Protein AF-A0A9W9L0F4-F1 (afdb_monomer_lite)

Structure (mmCIF, N/CA/C/O backbone):
data_AF-A0A9W9L0F4-F1
#
_entry.id   AF-A0A9W9L0F4-F1
#
loop_
_atom_site.group_PDB
_atom_site.id
_atom_site.type_symbol
_atom_site.label_atom_id
_atom_site.label_alt_id
_atom_site.label_comp_id
_atom_site.label_asym_id
_atom_site.label_entity_id
_atom_site.label_seq_id
_atom_site.pdbx_PDB_ins_code
_atom_site.Cartn_x
_atom_site.Cartn_y
_atom_site.Cartn_z
_atom_site.occupancy
_atom_site.B_iso_or_equiv
_atom_site.auth_seq_id
_atom_site.auth_comp_id
_atom_site.auth_asym_id
_atom_site.auth_atom_id
_atom_site.pdbx_PDB_model_num
ATOM 1 N N . MET A 1 1 ? 20.815 28.562 -27.613 1.00 34.88 1 MET A N 1
ATOM 2 C CA . MET A 1 1 ? 20.607 28.387 -26.162 1.00 34.88 1 MET A CA 1
ATOM 3 C C . MET A 1 1 ? 19.845 27.087 -25.996 1.00 34.88 1 MET A C 1
ATOM 5 O O . MET A 1 1 ? 18.673 27.052 -26.339 1.00 34.88 1 MET A O 1
ATOM 9 N N . ASN A 1 2 ? 20.533 26.009 -25.613 1.00 31.58 2 ASN A N 1
ATOM 10 C CA . ASN A 1 2 ? 19.895 24.723 -25.332 1.00 31.58 2 ASN A CA 1
ATOM 11 C C . ASN A 1 2 ? 19.286 24.809 -23.935 1.00 31.58 2 ASN A C 1
ATOM 13 O O . ASN A 1 2 ? 20.006 24.749 -22.942 1.00 31.58 2 ASN A O 1
ATOM 17 N N . THR A 1 3 ? 17.973 24.988 -23.859 1.00 35.38 3 THR A N 1
ATOM 18 C CA . THR A 1 3 ? 17.213 24.729 -22.638 1.00 35.38 3 THR A CA 1
ATOM 19 C C . THR A 1 3 ? 17.172 23.224 -22.443 1.00 35.38 3 THR A C 1
ATOM 21 O O . THR A 1 3 ? 16.330 22.534 -23.012 1.00 35.38 3 THR A O 1
ATOM 24 N N . ASN A 1 4 ? 18.146 22.724 -21.689 1.00 34.28 4 ASN A N 1
ATOM 25 C CA . ASN A 1 4 ? 18.128 21.383 -21.137 1.00 34.28 4 ASN A CA 1
ATOM 26 C C . ASN A 1 4 ? 17.015 21.380 -20.080 1.00 34.28 4 ASN A C 1
ATOM 28 O O . ASN A 1 4 ? 17.223 21.816 -18.950 1.00 34.28 4 ASN A O 1
ATOM 32 N N . ILE A 1 5 ? 15.795 21.036 -20.494 1.00 39.72 5 ILE A N 1
ATOM 33 C CA . ILE A 1 5 ? 14.716 20.744 -19.557 1.00 39.72 5 ILE A CA 1
ATOM 34 C C . ILE A 1 5 ? 15.185 19.485 -18.837 1.00 39.72 5 ILE A C 1
ATOM 36 O O . ILE A 1 5 ? 15.301 18.438 -19.467 1.00 39.72 5 ILE A O 1
ATOM 40 N N . GLN A 1 6 ? 15.523 19.607 -17.553 1.00 34.72 6 GLN A N 1
ATOM 41 C CA . GLN A 1 6 ? 15.629 18.446 -16.680 1.00 34.72 6 GLN A CA 1
ATOM 42 C C . GLN A 1 6 ? 14.297 17.705 -16.793 1.00 34.72 6 GLN A C 1
ATOM 44 O O . GLN A 1 6 ? 13.266 18.199 -16.334 1.00 34.72 6 GLN A O 1
ATOM 49 N N . GLU A 1 7 ? 14.303 16.560 -17.474 1.00 39.62 7 GLU A N 1
ATOM 50 C CA . GLU A 1 7 ? 13.246 15.576 -17.313 1.00 39.62 7 GLU A CA 1
ATOM 51 C C . GLU A 1 7 ? 13.186 15.290 -15.818 1.00 39.62 7 GLU A C 1
ATOM 53 O O . GLU A 1 7 ? 14.150 14.799 -15.235 1.00 39.62 7 GLU A O 1
ATOM 58 N N . MET A 1 8 ? 12.082 15.672 -15.178 1.00 35.16 8 MET A N 1
ATOM 59 C CA . MET A 1 8 ? 11.772 15.170 -13.852 1.00 35.16 8 MET A CA 1
ATOM 60 C C . MET A 1 8 ? 11.527 13.671 -14.013 1.00 35.16 8 MET A C 1
ATOM 62 O O . MET A 1 8 ? 10.408 13.233 -14.280 1.00 35.16 8 MET A O 1
ATOM 66 N N . THR A 1 9 ? 12.593 12.884 -13.930 1.00 39.47 9 THR A N 1
ATOM 67 C CA . THR A 1 9 ? 12.524 11.441 -13.769 1.00 39.47 9 THR A CA 1
ATOM 68 C C . THR A 1 9 ? 12.001 11.192 -12.365 1.00 39.47 9 THR A C 1
ATOM 70 O O . THR A 1 9 ? 12.729 11.158 -11.381 1.00 39.47 9 THR A O 1
ATOM 73 N N . CYS A 1 10 ? 10.678 11.137 -12.260 1.00 44.31 10 CYS A N 1
ATOM 74 C CA . CYS A 1 10 ? 10.011 10.702 -11.047 1.00 44.31 10 CYS A CA 1
ATOM 75 C C . CYS A 1 10 ? 10.232 9.193 -10.846 1.00 44.31 10 CYS A C 1
ATOM 77 O O . CYS A 1 10 ? 10.538 8.500 -11.824 1.00 44.31 10 CYS A O 1
ATOM 79 N N . LYS A 1 11 ? 9.976 8.703 -9.622 1.00 48.72 11 LYS A N 1
ATOM 80 C CA . LYS A 1 11 ? 9.854 7.294 -9.183 1.00 48.72 11 LYS A CA 1
ATOM 81 C C . LYS A 1 11 ? 8.942 6.400 -10.064 1.00 48.72 11 LYS A C 1
ATOM 83 O O . LYS A 1 11 ? 8.487 5.366 -9.609 1.00 48.72 11 LYS A O 1
ATOM 88 N N . SER A 1 12 ? 8.564 6.784 -11.286 1.00 49.38 12 SER A N 1
ATOM 89 C CA . SER A 1 12 ? 7.710 5.979 -12.171 1.00 49.38 12 SER A CA 1
ATOM 90 C C . SER A 1 12 ? 8.249 5.799 -13.590 1.00 49.38 12 SER A C 1
ATOM 92 O O . SER A 1 12 ? 7.553 5.243 -14.446 1.00 49.38 12 SER A O 1
ATOM 94 N N . ILE A 1 13 ? 9.470 6.257 -13.891 1.00 48.62 13 ILE A N 1
ATOM 95 C CA . ILE A 1 13 ? 9.968 6.258 -15.274 1.00 48.62 13 ILE A CA 1
ATOM 96 C C . ILE A 1 13 ? 11.090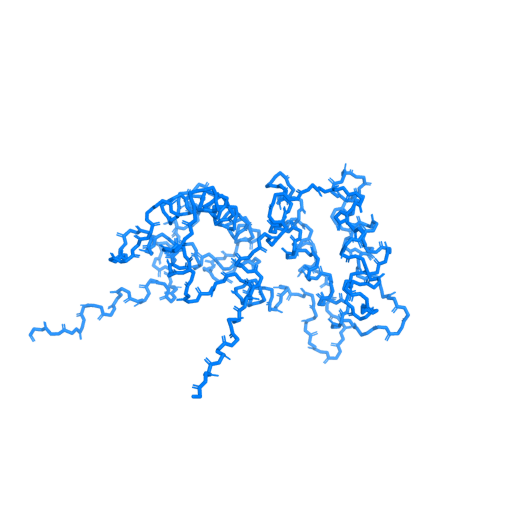 5.232 -15.501 1.00 48.62 13 ILE A C 1
ATOM 98 O O . ILE A 1 13 ? 11.133 4.658 -16.594 1.00 48.62 13 ILE A O 1
ATOM 102 N N . GLU A 1 14 ? 11.853 4.818 -14.482 1.00 48.66 14 GLU A N 1
ATOM 103 C CA . GLU A 1 14 ? 12.912 3.802 -14.620 1.00 48.66 14 GLU A CA 1
ATOM 104 C C . GLU A 1 14 ? 12.950 2.827 -13.429 1.00 48.66 14 GLU A C 1
ATOM 106 O O . GLU A 1 14 ? 13.401 3.186 -12.358 1.00 48.66 14 GLU A O 1
ATOM 111 N N . LEU A 1 15 ? 12.507 1.575 -13.648 1.00 53.81 15 LEU A N 1
ATOM 112 C CA . LEU A 1 15 ? 12.723 0.409 -12.763 1.00 53.81 15 LEU A CA 1
ATOM 113 C C . LEU A 1 15 ? 12.629 0.708 -11.251 1.00 53.81 15 LEU A C 1
ATOM 115 O O . LEU A 1 15 ? 13.567 0.469 -10.501 1.00 53.81 15 LEU A O 1
ATOM 119 N N . ASP A 1 16 ? 11.460 1.169 -10.817 1.00 65.69 16 ASP A N 1
ATOM 120 C CA . ASP A 1 16 ? 11.202 1.666 -9.458 1.00 65.69 16 ASP A CA 1
ATOM 121 C C . ASP A 1 16 ? 10.947 0.514 -8.464 1.00 65.69 16 ASP A C 1
ATOM 123 O O . ASP A 1 16 ? 9.876 0.403 -7.881 1.00 65.69 16 ASP A O 1
ATOM 127 N N . GLY A 1 17 ? 11.858 -0.463 -8.420 1.00 76.62 17 GLY A N 1
ATOM 128 C CA . GLY A 1 17 ? 11.786 -1.616 -7.515 1.00 76.62 17 GLY A CA 1
ATOM 129 C C . GLY A 1 17 ? 10.626 -2.598 -7.757 1.00 76.62 17 GLY A C 1
ATOM 130 O O . GLY A 1 17 ? 10.622 -3.681 -7.184 1.00 76.62 17 GLY A O 1
ATOM 131 N N . PHE A 1 18 ? 9.667 -2.305 -8.648 1.00 86.88 18 PHE A N 1
ATOM 132 C CA . PHE A 1 18 ? 8.559 -3.222 -8.949 1.00 86.88 18 PHE A CA 1
ATOM 133 C C . PHE A 1 18 ? 9.053 -4.615 -9.369 1.00 86.88 18 PHE A C 1
ATOM 135 O O . PHE A 1 18 ? 9.793 -4.766 -10.359 1.00 86.88 18 PHE A O 1
ATOM 142 N N . GLY A 1 19 ? 8.571 -5.630 -8.649 1.00 86.12 19 GLY A N 1
ATOM 143 C CA . GLY A 1 19 ? 8.955 -7.026 -8.829 1.00 86.12 19 GLY A CA 1
ATOM 144 C C . GLY A 1 19 ? 10.225 -7.416 -8.071 1.00 86.12 19 GLY A C 1
ATOM 145 O O . GLY A 1 19 ? 10.850 -8.414 -8.436 1.00 86.12 19 GLY A O 1
ATOM 146 N N . SER A 1 20 ? 10.618 -6.641 -7.058 1.00 92.50 20 SER A N 1
ATOM 147 C CA . SER A 1 20 ? 11.668 -7.003 -6.106 1.00 92.50 20 SER A CA 1
ATOM 148 C C . SER A 1 20 ? 11.296 -8.256 -5.313 1.00 92.50 20 SER A C 1
ATOM 150 O O . SER A 1 20 ? 10.131 -8.641 -5.212 1.00 92.50 20 SER A O 1
ATOM 152 N N . ALA A 1 21 ? 12.298 -8.915 -4.737 1.00 93.56 21 ALA A N 1
ATOM 153 C CA . ALA A 1 21 ? 12.086 -9.981 -3.769 1.00 93.56 21 ALA A CA 1
ATOM 154 C C . ALA A 1 21 ? 12.115 -9.403 -2.349 1.00 93.56 21 ALA A C 1
ATOM 156 O O . ALA A 1 21 ? 12.879 -8.486 -2.074 1.00 93.56 21 ALA A O 1
ATOM 157 N N . ALA A 1 22 ? 11.334 -9.975 -1.429 1.00 94.31 22 ALA A N 1
ATOM 158 C CA . ALA A 1 22 ? 11.400 -9.640 -0.002 1.00 94.31 22 ALA A CA 1
ATOM 159 C C . ALA A 1 22 ? 12.631 -10.297 0.664 1.00 94.31 22 ALA A C 1
ATOM 161 O O . ALA A 1 22 ? 12.505 -11.100 1.595 1.00 94.31 22 ALA A O 1
ATOM 162 N N . ASP A 1 23 ? 13.819 -10.028 0.127 1.00 95.44 23 ASP A N 1
ATOM 163 C CA . ASP A 1 23 ? 15.095 -10.582 0.566 1.00 95.44 23 ASP A CA 1
ATOM 164 C C . ASP A 1 23 ? 15.945 -9.557 1.322 1.00 95.44 23 ASP A C 1
ATOM 166 O O . ASP A 1 23 ? 15.577 -8.396 1.491 1.00 95.44 23 ASP A O 1
ATOM 170 N N . ASP A 1 24 ? 17.085 -10.019 1.829 1.00 95.25 24 ASP A N 1
ATOM 171 C CA . ASP A 1 24 ? 17.992 -9.211 2.637 1.00 95.25 24 ASP A CA 1
ATOM 172 C C . ASP A 1 24 ? 18.459 -7.956 1.887 1.00 95.25 24 ASP A C 1
ATOM 174 O O . ASP A 1 24 ? 18.532 -6.896 2.496 1.00 95.25 24 ASP A O 1
ATOM 178 N N . ALA A 1 25 ? 18.667 -8.040 0.569 1.00 94.69 25 ALA A N 1
ATOM 179 C CA . ALA A 1 25 ? 19.106 -6.902 -0.229 1.00 94.69 25 ALA A CA 1
ATOM 180 C C . ALA A 1 25 ? 18.025 -5.816 -0.325 1.00 94.69 25 ALA A C 1
ATOM 182 O O . ALA A 1 25 ? 18.351 -4.635 -0.228 1.00 94.69 25 ALA A O 1
ATOM 183 N N . TRP A 1 26 ? 16.751 -6.199 -0.470 1.00 95.25 26 TRP A N 1
ATOM 184 C CA . TRP A 1 26 ? 15.645 -5.239 -0.456 1.00 95.25 26 TRP A CA 1
ATOM 185 C C . TRP A 1 26 ? 15.540 -4.519 0.893 1.00 95.25 26 TRP A C 1
ATOM 187 O O . TRP A 1 26 ? 15.449 -3.293 0.933 1.00 95.25 26 TRP A O 1
ATOM 197 N N . PHE A 1 27 ? 15.621 -5.253 2.008 1.00 96.00 27 PHE A N 1
ATOM 198 C CA . PHE A 1 27 ? 15.578 -4.634 3.339 1.00 96.00 27 PHE A CA 1
ATOM 199 C C . PHE A 1 27 ? 16.789 -3.738 3.607 1.00 96.00 27 PHE A C 1
ATOM 201 O O . PHE A 1 27 ? 16.617 -2.659 4.171 1.00 96.00 27 PHE A O 1
ATOM 208 N N . ASP A 1 28 ? 17.988 -4.147 3.191 1.00 93.62 28 ASP A N 1
ATOM 209 C CA . ASP A 1 28 ? 19.206 -3.350 3.360 1.00 93.62 28 ASP A CA 1
ATOM 210 C C . ASP A 1 28 ? 19.108 -2.017 2.597 1.00 93.62 28 ASP A C 1
ATOM 212 O O . ASP A 1 28 ? 19.523 -0.988 3.121 1.00 93.62 28 ASP A O 1
ATOM 216 N N . GLN A 1 29 ? 18.495 -2.007 1.406 1.00 92.06 29 GLN A N 1
ATOM 217 C CA . GLN A 1 29 ? 18.282 -0.788 0.610 1.00 92.06 29 GLN A CA 1
ATOM 218 C C . GLN A 1 29 ? 17.283 0.192 1.236 1.00 92.06 29 GLN A C 1
ATOM 220 O O . GLN A 1 29 ? 17.390 1.388 0.995 1.00 92.06 29 GLN A O 1
ATOM 225 N N . HIS A 1 30 ? 16.343 -0.297 2.048 1.00 93.25 30 HIS A N 1
ATOM 226 C CA . HIS A 1 30 ? 15.338 0.531 2.727 1.00 93.25 30 HIS A CA 1
ATOM 227 C C . HIS A 1 30 ? 15.708 0.842 4.188 1.00 93.25 30 HIS A C 1
ATOM 229 O O . HIS A 1 30 ? 14.927 1.467 4.912 1.00 93.25 30 HIS A O 1
ATOM 235 N N . THR A 1 31 ? 16.884 0.402 4.646 1.00 94.25 31 THR A N 1
ATOM 236 C CA . THR A 1 31 ? 17.381 0.631 6.008 1.00 94.25 31 THR A CA 1
ATOM 237 C C . THR A 1 31 ? 18.312 1.842 6.038 1.00 94.25 31 THR A C 1
ATOM 239 O O . THR A 1 31 ? 19.207 1.967 5.207 1.00 94.25 31 THR A O 1
ATOM 242 N N . ALA A 1 32 ? 18.136 2.717 7.027 1.00 90.50 32 ALA A N 1
ATOM 243 C CA . ALA A 1 32 ? 18.988 3.879 7.235 1.00 90.50 32 ALA A CA 1
ATOM 244 C C . ALA A 1 32 ? 20.459 3.472 7.497 1.00 90.50 32 ALA A C 1
ATOM 246 O O . ALA A 1 32 ? 20.701 2.550 8.289 1.00 90.50 32 ALA A O 1
ATOM 247 N N . PRO A 1 33 ? 21.454 4.168 6.906 1.00 87.94 33 PRO A N 1
ATOM 248 C CA . PRO A 1 33 ? 21.316 5.306 5.992 1.00 87.94 33 PRO A CA 1
ATOM 249 C C . PRO A 1 33 ? 20.977 4.865 4.558 1.00 87.94 33 PRO A C 1
ATOM 251 O O . PRO A 1 33 ? 21.805 4.250 3.880 1.00 87.94 33 PRO A O 1
ATOM 254 N N . MET A 1 34 ? 19.790 5.228 4.075 1.00 82.31 34 MET A N 1
ATOM 255 C CA . MET A 1 34 ? 19.386 4.998 2.687 1.00 82.31 34 MET A CA 1
ATOM 256 C C . MET A 1 34 ? 19.989 6.101 1.803 1.00 82.31 34 MET A C 1
ATOM 258 O O . MET A 1 34 ? 20.120 7.245 2.225 1.00 82.31 34 MET A O 1
ATOM 262 N N . ASP A 1 35 ? 20.493 5.746 0.619 1.00 76.44 35 ASP A N 1
ATOM 263 C CA . ASP A 1 35 ? 21.173 6.674 -0.308 1.00 76.44 35 ASP A CA 1
ATOM 264 C C . ASP A 1 35 ? 22.322 7.513 0.304 1.00 76.44 35 ASP A C 1
ATOM 266 O O . ASP A 1 35 ? 22.743 8.534 -0.240 1.00 76.44 35 ASP A O 1
ATOM 270 N N . GLY A 1 36 ? 22.890 7.049 1.424 1.00 75.88 36 GLY A N 1
ATOM 271 C CA . GLY A 1 36 ? 23.939 7.753 2.167 1.00 75.88 36 GLY A CA 1
ATOM 272 C C . GLY A 1 36 ? 23.431 8.841 3.119 1.00 75.88 36 GLY A C 1
ATOM 273 O O . GLY A 1 36 ? 24.252 9.539 3.716 1.00 75.88 36 GLY A O 1
ATOM 274 N N . GLU A 1 37 ? 22.117 8.971 3.300 1.00 75.50 37 GLU A N 1
ATOM 275 C CA . GLU A 1 37 ? 21.485 9.919 4.215 1.00 75.50 37 GLU A CA 1
ATOM 276 C C . GLU A 1 37 ? 20.950 9.191 5.458 1.00 75.50 37 GLU A C 1
ATOM 278 O O . GLU A 1 37 ? 20.047 8.362 5.372 1.00 75.50 37 GLU A O 1
ATOM 283 N N . GLU A 1 38 ? 21.482 9.517 6.643 1.00 77.88 38 GLU A N 1
ATOM 284 C CA . GLU A 1 38 ? 21.031 8.939 7.928 1.00 77.88 38 GLU A CA 1
ATOM 285 C C . GLU A 1 38 ? 19.551 9.220 8.217 1.00 77.88 38 GLU A C 1
ATOM 287 O O . GLU A 1 38 ? 18.885 8.463 8.921 1.00 77.88 38 GLU A O 1
ATOM 292 N N . GLU A 1 39 ? 19.033 10.308 7.652 1.00 76.38 39 GLU A N 1
ATOM 293 C CA . GLU A 1 39 ? 17.658 10.751 7.821 1.00 76.38 39 GLU A CA 1
ATOM 294 C C . GLU A 1 39 ? 16.681 10.062 6.866 1.00 76.38 39 GLU A C 1
ATOM 296 O O . GLU A 1 39 ? 15.483 10.320 6.975 1.00 76.38 39 GLU A O 1
ATOM 301 N N . THR A 1 40 ? 17.119 9.145 6.000 1.00 79.69 40 THR A N 1
ATOM 302 C CA . THR A 1 40 ? 16.239 8.409 5.078 1.00 79.69 40 THR A CA 1
ATOM 303 C C . THR A 1 40 ? 16.313 6.898 5.307 1.00 79.69 40 THR A C 1
ATOM 305 O O . THR A 1 40 ? 17.312 6.366 5.794 1.00 79.69 40 THR A O 1
ATOM 308 N N . GLY A 1 41 ? 15.217 6.202 5.000 1.00 88.75 41 GLY A N 1
ATOM 309 C CA . GLY A 1 41 ? 15.028 4.795 5.349 1.00 88.75 41 GLY A CA 1
ATOM 310 C C . GLY A 1 41 ? 14.554 4.585 6.790 1.00 88.75 41 GLY A C 1
ATOM 311 O O . GLY A 1 41 ? 14.457 5.517 7.600 1.00 88.75 41 GLY A O 1
ATOM 312 N N . VAL A 1 42 ? 14.224 3.334 7.104 1.00 94.00 42 VAL A N 1
ATOM 313 C CA . VAL A 1 42 ? 13.828 2.921 8.458 1.00 94.00 42 VAL A CA 1
ATOM 314 C C . VAL A 1 42 ? 15.027 2.492 9.289 1.00 94.00 42 VAL A C 1
ATOM 316 O O . VAL A 1 42 ? 16.048 2.047 8.769 1.00 94.00 42 VAL A O 1
ATOM 319 N N . HIS A 1 43 ? 14.891 2.544 10.608 1.00 94.56 43 HIS A N 1
ATOM 320 C CA . HIS A 1 43 ? 15.925 2.046 11.509 1.00 94.56 43 HIS A CA 1
ATOM 321 C C . HIS A 1 43 ? 16.113 0.526 11.354 1.00 94.56 43 HIS A C 1
ATOM 323 O O . HIS A 1 43 ? 15.138 -0.195 11.116 1.00 94.56 43 HIS A O 1
ATOM 329 N N . PRO A 1 44 ? 17.318 -0.024 11.603 1.00 94.06 44 PRO A N 1
ATOM 330 C CA . PRO A 1 44 ? 17.581 -1.460 11.444 1.00 94.06 44 PRO A CA 1
ATOM 331 C C . PRO A 1 44 ? 16.618 -2.379 12.210 1.00 94.06 44 PRO A C 1
ATOM 333 O O . PRO A 1 44 ? 16.244 -3.451 11.737 1.00 94.06 44 PRO A O 1
ATOM 336 N N . HIS A 1 45 ? 16.176 -1.959 13.399 1.00 94.81 45 HIS A N 1
ATOM 337 C CA . HIS A 1 45 ? 15.221 -2.733 14.193 1.00 94.81 45 HIS A CA 1
ATOM 338 C C . HIS A 1 45 ? 13.813 -2.764 13.571 1.00 94.81 45 HIS A C 1
ATOM 340 O O . HIS A 1 45 ? 13.096 -3.749 13.740 1.00 94.81 45 HIS A O 1
ATOM 346 N N . GLN A 1 46 ? 13.432 -1.720 12.832 1.00 96.31 46 GLN A N 1
ATOM 347 C CA . GLN A 1 46 ? 12.153 -1.627 12.130 1.00 96.31 46 GLN A CA 1
ATOM 348 C C . GLN A 1 46 ? 12.165 -2.498 10.873 1.00 96.31 46 GLN A C 1
ATOM 350 O O . GLN A 1 46 ? 11.247 -3.294 10.674 1.00 96.31 46 GLN A O 1
ATOM 355 N N . ALA A 1 47 ? 13.245 -2.437 10.085 1.00 96.56 47 ALA A N 1
ATOM 356 C CA . ALA A 1 47 ? 13.445 -3.335 8.947 1.00 96.56 47 ALA A CA 1
ATOM 357 C C . ALA A 1 47 ? 13.409 -4.809 9.385 1.00 96.56 47 ALA A C 1
ATOM 359 O O . ALA A 1 47 ? 12.717 -5.630 8.781 1.00 96.56 47 ALA A O 1
ATOM 360 N N . ALA A 1 48 ? 14.082 -5.144 10.493 1.00 96.75 48 ALA A N 1
ATOM 361 C CA . ALA A 1 48 ? 14.057 -6.491 11.059 1.00 96.75 48 ALA A CA 1
ATOM 362 C C . ALA A 1 48 ? 12.645 -6.934 11.485 1.00 96.75 48 ALA A C 1
ATOM 364 O O . ALA A 1 48 ? 12.273 -8.085 11.246 1.00 96.75 48 ALA A O 1
ATOM 365 N N . ALA A 1 49 ? 11.851 -6.035 12.079 1.00 97.88 49 ALA A N 1
ATOM 366 C CA . ALA A 1 49 ? 10.471 -6.322 12.468 1.00 97.88 49 ALA A CA 1
ATOM 367 C C . ALA A 1 49 ? 9.581 -6.602 11.246 1.00 97.88 49 ALA A C 1
ATOM 369 O O . ALA A 1 49 ? 8.899 -7.628 11.212 1.00 97.88 49 ALA A O 1
ATOM 370 N N . LEU A 1 50 ? 9.640 -5.751 10.214 1.00 98.19 50 LEU A N 1
ATOM 371 C CA . LEU A 1 50 ? 8.882 -5.953 8.974 1.00 98.19 50 LEU A CA 1
ATOM 372 C C . LEU A 1 50 ? 9.292 -7.257 8.270 1.00 98.19 50 LEU A C 1
ATOM 374 O O . LEU A 1 50 ? 8.440 -8.025 7.827 1.00 98.19 50 LEU A O 1
ATOM 378 N N . LYS A 1 51 ? 10.592 -7.558 8.225 1.00 97.88 51 LYS A N 1
ATOM 379 C CA . LYS A 1 51 ? 11.127 -8.798 7.647 1.00 97.88 51 LYS A CA 1
ATOM 380 C C . LYS A 1 51 ? 10.620 -10.047 8.361 1.00 97.88 51 LYS A C 1
ATOM 382 O O . LYS A 1 51 ? 10.221 -11.002 7.698 1.00 97.88 51 LYS A O 1
ATOM 387 N N . ALA A 1 52 ? 10.627 -10.052 9.694 1.00 97.56 52 ALA A N 1
ATOM 388 C CA . ALA A 1 52 ? 10.085 -11.157 10.485 1.00 97.56 52 ALA A CA 1
ATOM 389 C C . ALA A 1 52 ? 8.579 -11.328 10.230 1.00 97.56 52 ALA A C 1
ATOM 391 O O . ALA A 1 52 ? 8.097 -12.442 10.022 1.00 97.56 52 ALA A O 1
ATOM 392 N N . TYR A 1 53 ? 7.841 -10.221 10.162 1.00 98.25 53 TYR A N 1
ATOM 393 C CA . TYR A 1 53 ? 6.413 -10.233 9.868 1.00 98.25 53 TYR A CA 1
ATOM 394 C C . TYR A 1 53 ? 6.089 -10.818 8.489 1.00 98.25 53 TYR A C 1
ATOM 396 O O . TYR A 1 53 ? 5.261 -11.721 8.384 1.00 98.25 53 TYR A O 1
ATOM 404 N N . LEU A 1 54 ? 6.789 -10.383 7.436 1.00 97.25 54 LEU A N 1
ATOM 405 C CA . LEU A 1 54 ? 6.568 -10.884 6.074 1.00 97.25 54 LEU A CA 1
ATOM 406 C C . LEU A 1 54 ? 6.969 -12.357 5.889 1.00 97.25 54 LEU A C 1
ATOM 408 O O . LEU A 1 54 ? 6.489 -13.001 4.955 1.00 97.25 54 LEU A O 1
ATOM 412 N N . LYS A 1 55 ? 7.793 -12.907 6.790 1.00 95.94 55 LYS A N 1
ATOM 413 C CA . LYS A 1 55 ? 8.099 -14.346 6.879 1.00 95.94 55 LYS A CA 1
ATOM 414 C C . LYS A 1 55 ? 7.058 -15.150 7.666 1.00 95.94 55 LYS A C 1
ATOM 416 O O . LYS A 1 55 ? 7.086 -16.377 7.616 1.00 95.94 55 LYS A O 1
ATOM 421 N N . GLY A 1 56 ? 6.128 -14.479 8.347 1.00 95.12 56 GLY A N 1
ATOM 422 C CA . GLY A 1 56 ? 5.117 -15.099 9.204 1.00 95.12 56 GLY A CA 1
ATOM 423 C C . GLY A 1 56 ? 5.592 -15.382 10.633 1.00 95.12 56 GLY A C 1
ATOM 424 O O . GLY A 1 56 ? 4.914 -16.106 11.359 1.00 95.12 56 GLY A O 1
ATOM 425 N N . ASP A 1 57 ? 6.727 -14.812 11.049 1.00 96.56 57 ASP A N 1
ATOM 426 C CA . ASP A 1 57 ? 7.332 -15.049 12.367 1.00 96.56 57 ASP A CA 1
ATOM 427 C C . ASP A 1 57 ? 6.749 -14.144 13.472 1.00 96.56 57 ASP A C 1
ATOM 429 O O . ASP A 1 57 ? 7.055 -14.326 14.651 1.00 96.56 57 ASP A O 1
ATOM 433 N N . SER A 1 58 ? 5.910 -13.164 13.118 1.00 95.94 58 SER A N 1
ATOM 434 C CA . SER A 1 58 ? 5.275 -12.240 14.067 1.00 95.94 58 SER A CA 1
ATOM 435 C C . SER A 1 58 ? 3.839 -11.906 13.665 1.00 95.94 58 SER A C 1
ATOM 437 O O . SER A 1 58 ? 3.431 -12.097 12.518 1.00 95.94 58 SER A O 1
ATOM 439 N N . LYS A 1 59 ? 3.051 -11.418 14.626 1.00 96.38 59 LYS A N 1
ATOM 440 C CA . LYS A 1 59 ? 1.680 -10.949 14.394 1.00 96.38 59 LYS A CA 1
ATOM 441 C C . LYS A 1 59 ? 1.651 -9.478 13.961 1.00 96.38 59 LYS A C 1
ATOM 443 O O . LYS A 1 59 ? 2.553 -8.723 14.332 1.00 96.38 59 LYS A O 1
ATOM 448 N N . PRO A 1 60 ? 0.571 -9.035 13.289 1.00 95.62 60 PRO A N 1
ATOM 449 C CA . PRO A 1 60 ? 0.396 -7.636 12.899 1.00 95.62 60 PRO A CA 1
ATOM 450 C C . PRO A 1 60 ? 0.565 -6.653 14.072 1.00 95.62 60 PRO A C 1
ATOM 452 O O . PRO A 1 60 ? 1.343 -5.709 13.982 1.00 95.62 60 PRO A O 1
ATOM 455 N N . SER A 1 61 ? -0.071 -6.926 15.216 1.00 95.31 61 SER A N 1
ATOM 456 C CA . SER A 1 61 ? -0.026 -6.057 16.404 1.00 95.31 61 SER A CA 1
ATOM 457 C C . SER A 1 61 ? 1.359 -5.975 17.060 1.00 95.31 61 SER A C 1
ATOM 459 O O . SER A 1 61 ? 1.768 -4.925 17.548 1.00 95.31 61 SER A O 1
ATOM 461 N N . GLU A 1 62 ? 2.091 -7.094 17.090 1.00 96.06 62 GLU A N 1
ATOM 462 C CA . GLU A 1 62 ? 3.458 -7.164 17.627 1.00 96.06 62 GLU A CA 1
ATOM 463 C C . GLU A 1 62 ? 4.427 -6.395 16.725 1.00 96.06 62 GLU A C 1
ATOM 465 O O . GLU A 1 62 ? 5.274 -5.644 17.207 1.00 96.06 62 GLU A O 1
ATOM 470 N N . THR A 1 63 ? 4.248 -6.543 15.412 1.00 97.81 63 THR A N 1
ATOM 471 C CA . THR A 1 63 ? 5.033 -5.848 14.392 1.00 97.81 63 THR A CA 1
ATOM 472 C C . THR A 1 63 ? 4.769 -4.350 14.430 1.00 97.81 63 THR A C 1
ATOM 474 O O . THR A 1 63 ? 5.722 -3.580 14.457 1.00 97.81 63 THR A O 1
ATOM 477 N N . ALA A 1 64 ? 3.504 -3.926 14.510 1.00 95.50 64 ALA A N 1
ATOM 478 C CA . ALA A 1 64 ? 3.138 -2.520 14.657 1.00 95.50 64 ALA A CA 1
ATOM 479 C C . ALA A 1 64 ? 3.818 -1.904 15.889 1.00 95.50 64 ALA A C 1
ATOM 481 O O . ALA A 1 64 ? 4.502 -0.894 15.763 1.00 95.50 64 ALA A O 1
ATOM 482 N N . ALA A 1 65 ? 3.734 -2.563 17.051 1.00 93.44 65 ALA A N 1
ATOM 483 C CA . ALA A 1 65 ? 4.387 -2.094 18.273 1.00 93.44 65 ALA A CA 1
ATOM 484 C C . ALA A 1 65 ? 5.922 -2.017 18.154 1.00 93.44 65 ALA A C 1
ATOM 486 O O . ALA A 1 65 ? 6.540 -1.117 18.725 1.00 93.44 65 ALA A O 1
ATOM 487 N N . ALA A 1 66 ? 6.542 -2.956 17.432 1.00 94.81 66 ALA A N 1
ATOM 488 C CA . ALA A 1 66 ? 7.981 -2.956 17.188 1.00 94.81 66 ALA A CA 1
ATOM 489 C C . ALA A 1 66 ? 8.407 -1.844 16.219 1.00 94.81 66 ALA A C 1
ATOM 491 O O . ALA A 1 66 ? 9.424 -1.197 16.464 1.00 94.81 66 ALA A O 1
ATOM 492 N N . LEU A 1 67 ? 7.629 -1.604 15.158 1.00 94.69 67 LEU A N 1
ATOM 493 C CA . LEU A 1 67 ? 7.872 -0.534 14.192 1.00 94.69 67 LEU A CA 1
ATOM 494 C C . LEU A 1 67 ? 7.764 0.833 14.862 1.00 94.69 67 LEU A C 1
ATOM 496 O O . LEU A 1 67 ? 8.678 1.642 14.749 1.00 94.69 67 LEU A O 1
ATOM 500 N N . THR A 1 68 ? 6.697 1.074 15.624 1.00 92.62 68 THR A N 1
ATOM 501 C CA . THR A 1 68 ? 6.433 2.375 16.257 1.00 92.62 68 THR A CA 1
ATOM 502 C C . THR A 1 68 ? 7.231 2.619 17.535 1.00 92.62 68 THR A C 1
ATOM 504 O O . THR A 1 68 ? 6.917 3.542 18.290 1.00 92.62 68 THR A O 1
ATOM 507 N N . LYS A 1 69 ? 8.234 1.791 17.835 1.00 89.62 69 LYS A N 1
ATOM 508 C CA . LYS A 1 69 ? 9.130 2.030 18.962 1.00 89.62 69 LYS A CA 1
ATOM 509 C C . LYS A 1 69 ? 10.066 3.196 18.599 1.00 89.62 69 LYS A C 1
ATOM 511 O O . LYS A 1 69 ? 10.789 3.077 17.616 1.00 89.62 69 LYS A O 1
ATOM 516 N N . PRO A 1 70 ? 10.091 4.296 19.373 1.00 82.94 70 PRO A N 1
ATOM 517 C CA . PRO A 1 70 ? 10.966 5.424 19.067 1.00 82.94 70 PRO A CA 1
ATOM 518 C C . PRO A 1 70 ? 12.444 5.022 19.070 1.00 82.94 70 PRO A C 1
ATOM 520 O O . PRO A 1 70 ? 12.875 4.239 19.928 1.00 82.94 70 PRO A O 1
ATOM 523 N N . HIS A 1 71 ? 13.213 5.594 18.144 1.00 83.81 71 HIS A N 1
ATOM 524 C CA . HIS A 1 71 ? 14.669 5.546 18.158 1.00 83.81 71 HIS A CA 1
ATOM 525 C C . HIS A 1 71 ? 15.213 6.866 18.714 1.00 83.81 71 HIS A C 1
ATOM 527 O O . HIS A 1 71 ? 14.925 7.937 18.187 1.00 83.81 71 HIS A O 1
ATOM 533 N N . ASP A 1 72 ? 15.969 6.793 19.808 1.00 86.19 72 ASP A N 1
ATOM 534 C CA . ASP A 1 72 ? 16.535 7.955 20.500 1.00 86.19 72 ASP A CA 1
ATOM 535 C C . ASP A 1 72 ? 15.506 9.072 20.779 1.00 86.19 72 ASP A C 1
ATOM 537 O O . ASP A 1 72 ? 14.508 8.838 21.464 1.00 86.19 72 ASP A O 1
ATOM 541 N N . SER A 1 73 ? 15.763 10.293 20.303 1.00 83.12 73 SER A N 1
ATOM 542 C CA . SER A 1 73 ? 14.905 11.474 20.475 1.00 83.12 73 SER A CA 1
ATOM 543 C C . SER A 1 73 ? 14.114 11.832 19.210 1.00 83.12 73 SER A C 1
ATOM 545 O O . SER A 1 73 ? 13.798 13.004 18.999 1.00 83.12 73 SER A O 1
ATOM 547 N N . GLU A 1 74 ? 13.851 10.856 18.341 1.00 86.19 74 GLU A N 1
ATOM 548 C CA . GLU A 1 74 ? 13.069 11.037 17.117 1.00 86.19 74 GLU A CA 1
ATOM 549 C C . GLU A 1 74 ? 11.623 11.471 17.418 1.00 86.19 74 GLU A C 1
ATOM 551 O O . GLU A 1 74 ? 10.972 10.951 18.330 1.00 86.19 74 GLU A O 1
ATOM 556 N N . LYS A 1 75 ? 11.108 12.429 16.636 1.00 86.88 75 LYS A N 1
ATOM 557 C CA . LYS A 1 75 ? 9.711 12.878 16.729 1.00 86.88 75 LYS A CA 1
ATOM 558 C C . LYS A 1 75 ? 8.777 11.813 16.166 1.00 86.88 75 LYS A C 1
ATOM 560 O O . LYS A 1 75 ? 9.121 11.149 15.188 1.00 86.88 75 LYS A O 1
ATOM 565 N N . LYS A 1 76 ? 7.554 11.684 16.694 1.00 85.06 76 LYS A N 1
ATOM 566 C CA . LYS A 1 76 ? 6.638 10.647 16.188 1.00 85.06 76 LYS A CA 1
ATOM 567 C C . LYS A 1 76 ? 6.197 10.893 14.748 1.00 85.06 76 LYS A C 1
ATOM 569 O O . LYS A 1 76 ? 5.875 9.928 14.065 1.00 85.06 76 LYS A O 1
ATOM 574 N N . THR A 1 77 ? 6.194 12.143 14.284 1.00 84.94 77 THR A N 1
ATOM 575 C CA . THR A 1 77 ? 5.933 12.487 12.876 1.00 84.94 77 THR A CA 1
ATOM 576 C C . THR A 1 77 ? 6.995 11.911 11.948 1.00 84.94 77 THR A C 1
ATOM 578 O O . THR A 1 77 ? 6.654 11.262 10.968 1.00 84.94 77 THR A O 1
ATOM 581 N N . ASP A 1 78 ? 8.268 12.065 12.306 1.00 86.75 78 ASP A N 1
ATOM 582 C CA . ASP A 1 78 ? 9.392 11.602 11.490 1.00 86.75 78 ASP A CA 1
ATOM 583 C C . ASP A 1 78 ? 9.426 10.064 11.486 1.00 86.75 78 ASP A C 1
ATOM 585 O O . ASP A 1 78 ? 9.525 9.429 10.437 1.00 86.75 78 ASP A O 1
ATOM 589 N N . LEU A 1 79 ? 9.211 9.460 12.661 1.00 89.25 79 LEU A N 1
ATOM 590 C CA . LEU A 1 79 ? 9.029 8.018 12.830 1.00 89.25 79 LEU A CA 1
ATOM 591 C C . LEU A 1 79 ? 7.893 7.475 11.949 1.00 89.25 79 LEU A C 1
ATOM 593 O O . LEU A 1 79 ? 8.038 6.444 11.290 1.00 89.25 79 LEU A O 1
ATOM 597 N N . ARG A 1 80 ? 6.748 8.162 11.949 1.00 89.62 80 ARG A N 1
ATOM 598 C CA . ARG A 1 80 ? 5.585 7.802 11.140 1.00 89.62 80 ARG A CA 1
ATOM 599 C C . ARG A 1 80 ? 5.916 7.855 9.659 1.00 89.62 80 ARG A C 1
ATOM 601 O O . ARG A 1 80 ? 5.621 6.889 8.963 1.00 89.62 80 ARG A O 1
ATOM 608 N N . ASP A 1 81 ? 6.520 8.938 9.191 1.00 88.12 81 ASP A N 1
ATOM 609 C CA . ASP A 1 81 ? 6.813 9.123 7.772 1.00 88.12 81 ASP A CA 1
ATOM 610 C C . ASP A 1 81 ? 7.815 8.068 7.268 1.00 88.12 81 ASP A C 1
ATOM 612 O O . ASP A 1 81 ? 7.612 7.510 6.191 1.00 88.12 81 ASP A O 1
ATOM 616 N N . ARG A 1 82 ? 8.804 7.667 8.085 1.00 90.94 82 ARG A N 1
ATOM 617 C CA . ARG A 1 82 ? 9.689 6.520 7.782 1.00 90.94 82 ARG A CA 1
ATOM 618 C C . ARG A 1 82 ? 8.930 5.206 7.634 1.00 90.94 82 ARG A C 1
ATOM 620 O O . ARG A 1 82 ? 9.141 4.466 6.676 1.00 90.94 82 ARG A O 1
ATOM 627 N N . ILE A 1 83 ? 8.067 4.897 8.604 1.00 93.50 83 ILE A N 1
ATOM 628 C CA . ILE A 1 83 ? 7.315 3.635 8.632 1.00 93.50 83 ILE A CA 1
ATOM 629 C C . ILE A 1 83 ? 6.323 3.579 7.474 1.00 93.50 83 ILE A C 1
ATOM 631 O O . ILE A 1 83 ? 6.203 2.546 6.821 1.00 93.50 83 ILE A O 1
ATOM 635 N N . VAL A 1 84 ? 5.618 4.677 7.205 1.00 91.62 84 VAL A N 1
ATOM 636 C CA . VAL A 1 84 ? 4.702 4.766 6.067 1.00 91.62 84 VAL A CA 1
ATOM 637 C C . VAL A 1 84 ? 5.478 4.642 4.758 1.00 91.62 84 VAL A C 1
ATOM 639 O O . VAL A 1 84 ? 5.063 3.853 3.916 1.00 91.62 84 VAL A O 1
ATOM 642 N N . GLY A 1 85 ? 6.632 5.304 4.627 1.00 90.75 85 GLY A N 1
ATOM 643 C CA . GLY A 1 85 ? 7.490 5.215 3.444 1.00 90.75 85 GLY A CA 1
ATOM 644 C C . GLY A 1 85 ? 7.878 3.778 3.088 1.00 90.75 85 GLY A C 1
ATOM 645 O O . GLY A 1 85 ? 7.568 3.322 1.990 1.00 90.75 85 GLY A O 1
ATOM 646 N N . ILE A 1 86 ? 8.447 3.009 4.031 1.00 94.00 86 ILE A N 1
ATOM 647 C CA . ILE A 1 86 ? 8.801 1.605 3.740 1.00 94.00 86 ILE A CA 1
ATOM 648 C C . ILE A 1 86 ? 7.573 0.739 3.433 1.00 94.00 86 ILE A C 1
ATOM 650 O O . ILE A 1 86 ? 7.683 -0.233 2.692 1.00 94.00 86 ILE A O 1
ATOM 654 N N . LEU A 1 87 ? 6.401 1.043 4.002 1.00 95.75 87 LEU A N 1
ATOM 655 C CA . LEU A 1 87 ? 5.179 0.288 3.719 1.00 95.75 87 LEU A CA 1
ATOM 656 C C . LEU A 1 87 ? 4.611 0.629 2.340 1.00 95.75 87 LEU A C 1
ATOM 658 O O . LEU A 1 87 ? 4.099 -0.269 1.675 1.00 95.75 87 LEU A O 1
ATOM 662 N N . GLU A 1 88 ? 4.717 1.882 1.899 1.00 93.69 88 GLU A N 1
ATOM 663 C CA . GLU A 1 88 ? 4.379 2.302 0.536 1.00 93.69 88 GLU A CA 1
ATOM 664 C C . GLU A 1 88 ? 5.296 1.623 -0.484 1.00 93.69 88 GLU A C 1
ATOM 666 O O . GLU A 1 88 ? 4.798 0.986 -1.418 1.00 93.69 88 GLU A O 1
ATOM 671 N N . ASP A 1 89 ? 6.610 1.670 -0.255 1.00 92.81 89 ASP A N 1
ATOM 672 C CA . ASP A 1 89 ? 7.590 1.006 -1.115 1.00 92.81 89 ASP A CA 1
ATOM 673 C C . ASP A 1 89 ? 7.370 -0.523 -1.090 1.00 92.81 89 ASP A C 1
ATOM 675 O O . ASP A 1 89 ? 7.259 -1.147 -2.141 1.00 92.81 89 ASP A O 1
ATOM 679 N N . ALA A 1 90 ? 7.155 -1.146 0.077 1.00 95.81 90 ALA A N 1
ATOM 680 C CA . ALA A 1 90 ? 6.858 -2.581 0.177 1.00 95.81 90 ALA A CA 1
ATOM 681 C C . ALA A 1 90 ? 5.575 -2.980 -0.566 1.00 95.81 90 ALA A C 1
ATOM 683 O O . ALA A 1 90 ? 5.536 -4.019 -1.227 1.00 95.81 90 ALA A O 1
ATOM 684 N N . LEU A 1 91 ? 4.509 -2.182 -0.447 1.00 95.75 91 LEU A N 1
ATOM 685 C CA . LEU A 1 91 ? 3.240 -2.439 -1.126 1.00 95.75 91 LEU A CA 1
ATOM 686 C C . LEU A 1 91 ? 3.396 -2.399 -2.642 1.00 95.75 91 LEU A C 1
ATOM 688 O O . LEU A 1 91 ? 2.763 -3.202 -3.327 1.00 95.75 91 LEU A O 1
ATOM 692 N N . PHE A 1 92 ? 4.210 -1.484 -3.163 1.00 92.88 92 PHE A N 1
ATOM 693 C CA . PHE A 1 92 ? 4.438 -1.357 -4.595 1.00 92.88 92 PHE A CA 1
ATOM 694 C C . PHE A 1 92 ? 5.455 -2.374 -5.120 1.00 92.88 92 PHE A C 1
ATOM 696 O O . PHE A 1 92 ? 5.198 -3.037 -6.122 1.00 92.88 92 PHE A O 1
ATOM 703 N N . GLU A 1 93 ? 6.599 -2.511 -4.458 1.00 93.75 93 GLU A N 1
ATOM 704 C CA . GLU A 1 93 ? 7.763 -3.217 -4.985 1.00 93.75 93 GLU A CA 1
ATOM 705 C C . GLU A 1 93 ? 7.696 -4.732 -4.807 1.00 93.75 93 GLU A C 1
ATOM 707 O O . GLU A 1 93 ? 8.139 -5.477 -5.690 1.00 93.75 93 GLU A O 1
ATOM 712 N N . LEU A 1 94 ? 7.147 -5.194 -3.678 1.00 95.56 94 LEU A N 1
ATOM 713 C CA . LEU A 1 94 ? 7.132 -6.610 -3.327 1.00 95.56 94 LEU A CA 1
ATOM 714 C C . LEU A 1 94 ? 6.023 -7.375 -4.063 1.00 95.56 94 LEU A C 1
ATOM 716 O O . LEU A 1 94 ? 5.016 -6.801 -4.490 1.00 95.56 94 LEU A O 1
ATOM 720 N N . PRO A 1 95 ? 6.148 -8.711 -4.181 1.00 94.94 95 PRO A N 1
ATOM 721 C CA . PRO A 1 95 ? 5.142 -9.520 -4.846 1.00 94.94 95 PRO A CA 1
ATOM 722 C C . PRO A 1 95 ? 3.768 -9.381 -4.187 1.00 94.94 95 PRO A C 1
ATOM 724 O O . PRO A 1 95 ? 3.644 -9.386 -2.961 1.00 94.94 95 PRO A O 1
ATOM 727 N N . GLN A 1 96 ? 2.721 -9.383 -5.015 1.00 94.56 96 GLN A N 1
ATOM 728 C CA . GLN A 1 96 ? 1.313 -9.272 -4.609 1.00 94.56 96 GLN A CA 1
ATOM 729 C C . GLN A 1 96 ? 0.896 -10.234 -3.475 1.00 94.56 96 GLN A C 1
ATOM 731 O O . GLN A 1 96 ? -0.044 -9.962 -2.730 1.00 94.56 96 GLN A O 1
ATOM 736 N N . SER A 1 97 ? 1.594 -11.362 -3.304 1.00 96.06 97 SER A N 1
ATOM 737 C CA . SER A 1 97 ? 1.375 -12.294 -2.191 1.00 96.06 97 SER A CA 1
ATOM 738 C C . SER A 1 97 ? 1.568 -11.668 -0.805 1.00 96.06 97 SER A C 1
ATOM 740 O O . SER A 1 97 ? 0.986 -12.169 0.153 1.00 96.06 97 SER A O 1
ATOM 742 N N . HIS A 1 98 ? 2.351 -10.592 -0.684 1.00 97.44 98 HIS A N 1
ATOM 743 C CA . HIS A 1 98 ? 2.567 -9.878 0.578 1.00 97.44 98 HIS A CA 1
ATOM 744 C C . HIS A 1 98 ? 1.526 -8.787 0.850 1.00 97.44 98 HIS A C 1
ATOM 746 O O . HIS A 1 98 ? 1.378 -8.379 2.002 1.00 97.44 98 HIS A O 1
ATOM 752 N N . THR A 1 99 ? 0.765 -8.345 -0.159 1.00 97.19 99 THR A N 1
ATOM 753 C CA . THR A 1 99 ? -0.214 -7.257 -0.014 1.00 97.19 99 THR A CA 1
ATOM 754 C C . THR A 1 99 ? -1.217 -7.496 1.122 1.00 97.19 99 THR A 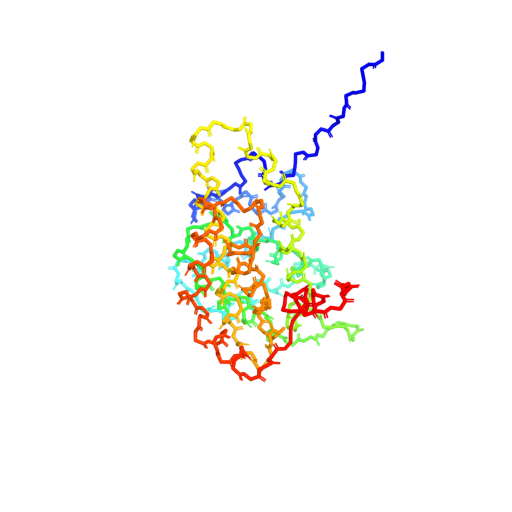C 1
ATOM 756 O O . THR A 1 99 ? -1.397 -6.569 1.905 1.00 97.19 99 THR A O 1
ATOM 759 N N . PRO A 1 100 ? -1.829 -8.689 1.313 1.00 96.94 100 PRO A N 1
ATOM 760 C CA . PRO A 1 100 ? -2.752 -8.893 2.433 1.00 96.94 100 PRO A CA 1
ATOM 761 C C . PRO A 1 100 ? -2.104 -8.644 3.802 1.00 96.94 100 PRO A C 1
ATOM 763 O O . PRO A 1 100 ? -2.672 -7.940 4.630 1.00 96.94 100 PRO A O 1
ATOM 766 N N . ALA A 1 101 ? -0.884 -9.150 4.014 1.00 97.56 101 ALA A N 1
ATOM 767 C CA . ALA A 1 101 ? -0.159 -8.958 5.267 1.00 97.56 101 ALA A CA 1
ATOM 768 C C . ALA A 1 101 ? 0.195 -7.479 5.495 1.00 97.56 101 ALA A C 1
ATOM 770 O O . ALA A 1 101 ? 0.027 -6.967 6.601 1.00 97.56 101 ALA A O 1
ATOM 771 N N . LEU A 1 102 ? 0.656 -6.779 4.455 1.00 98.00 102 LEU A N 1
ATOM 772 C CA . LEU A 1 102 ? 0.988 -5.352 4.525 1.00 98.00 102 LEU A CA 1
ATOM 773 C C . LEU A 1 102 ? -0.247 -4.487 4.818 1.00 98.00 102 LEU A C 1
ATOM 775 O O . LEU A 1 102 ? -0.184 -3.579 5.643 1.00 98.00 102 LEU A O 1
ATOM 779 N N . VAL A 1 103 ? -1.386 -4.803 4.199 1.00 97.06 103 VAL A N 1
ATOM 780 C CA . VAL A 1 103 ? -2.665 -4.121 4.441 1.00 97.06 103 VAL A CA 1
ATOM 781 C C . VAL A 1 103 ? -3.163 -4.355 5.870 1.00 97.06 103 VAL A C 1
ATOM 783 O O . VAL A 1 103 ? -3.609 -3.410 6.522 1.00 97.06 103 VAL A O 1
ATOM 786 N N . ASP A 1 104 ? -3.040 -5.578 6.393 1.00 96.50 104 ASP A N 1
ATOM 787 C CA . ASP A 1 104 ? -3.367 -5.877 7.792 1.00 96.50 104 ASP A CA 1
ATOM 788 C C . ASP A 1 104 ? -2.480 -5.080 8.761 1.00 96.50 104 ASP A C 1
ATOM 790 O O . ASP A 1 104 ? -2.973 -4.536 9.749 1.00 96.50 104 ASP A O 1
ATOM 794 N N . LEU A 1 105 ? -1.188 -4.936 8.455 1.00 97.00 105 LEU A N 1
ATOM 795 C CA . LEU A 1 105 ? -0.268 -4.135 9.259 1.00 97.00 105 LEU A CA 1
ATOM 796 C C . LEU A 1 105 ? -0.613 -2.638 9.221 1.00 97.00 105 LEU A C 1
ATOM 798 O O . LEU A 1 105 ? -0.641 -1.998 10.271 1.00 97.00 105 LEU A O 1
ATOM 802 N N . LEU A 1 106 ? -0.941 -2.080 8.050 1.00 95.44 106 LEU A N 1
ATOM 803 C CA . LEU A 1 106 ? -1.431 -0.699 7.940 1.00 95.44 106 LEU A CA 1
ATOM 804 C C . LEU A 1 106 ? -2.720 -0.490 8.741 1.00 95.44 106 LEU A C 1
ATOM 806 O O . LEU A 1 106 ? -2.890 0.541 9.391 1.00 95.44 106 LEU A O 1
ATOM 810 N N . LYS A 1 107 ? -3.619 -1.478 8.740 1.00 93.38 107 LYS A N 1
ATOM 811 C CA . LYS A 1 107 ? -4.847 -1.433 9.535 1.00 93.38 107 LYS A CA 1
ATOM 812 C C . LYS A 1 107 ? -4.550 -1.414 11.034 1.00 93.38 107 LYS A C 1
ATOM 814 O O . LYS A 1 107 ? -5.166 -0.612 11.733 1.00 93.38 107 LYS A O 1
ATOM 819 N N . GLU A 1 108 ? -3.618 -2.228 11.524 1.00 94.12 108 GLU A N 1
ATOM 820 C CA . GLU A 1 108 ? -3.184 -2.177 12.929 1.00 94.12 108 GLU A CA 1
ATOM 821 C C . GLU A 1 108 ? -2.565 -0.821 13.281 1.00 94.12 108 GLU A C 1
ATOM 823 O O . GLU A 1 108 ? -2.955 -0.207 14.274 1.00 94.12 108 GLU A O 1
ATOM 828 N N . LEU A 1 109 ? -1.664 -0.308 12.435 1.00 92.69 109 LEU A N 1
ATOM 829 C CA . LEU A 1 109 ? -1.063 1.016 12.619 1.00 92.69 109 LEU A CA 1
ATOM 830 C C . LEU A 1 109 ? -2.140 2.106 12.686 1.00 92.69 109 LEU A C 1
ATOM 832 O O . LEU A 1 109 ? -2.098 2.949 13.575 1.00 92.69 109 LEU A O 1
ATOM 836 N N . SER A 1 110 ? -3.160 2.041 11.825 1.00 90.12 110 SER A N 1
ATOM 837 C CA . SER A 1 110 ? -4.262 3.014 11.787 1.00 90.12 110 SER A CA 1
ATOM 838 C C . SER A 1 110 ? -5.125 3.061 13.057 1.00 90.12 110 SER A C 1
ATOM 840 O O . SER A 1 110 ? -5.925 3.987 13.215 1.00 90.12 110 SER A O 1
ATOM 842 N N . GLN A 1 111 ? -5.000 2.059 13.934 1.00 87.62 111 GLN A N 1
ATOM 843 C CA . GLN A 1 111 ? -5.758 1.916 15.179 1.00 87.62 111 GLN A CA 1
ATOM 844 C C . GLN A 1 111 ? -4.930 2.233 16.428 1.00 87.62 111 GLN A C 1
ATOM 846 O O . GLN A 1 111 ? -5.478 2.216 17.534 1.00 87.62 111 GLN A O 1
ATOM 851 N N . LEU A 1 112 ? -3.633 2.519 16.276 1.00 86.88 112 LEU A N 1
ATOM 852 C CA . LEU A 1 112 ? -2.787 2.893 17.401 1.00 86.88 112 LEU A CA 1
ATOM 853 C C . LEU A 1 112 ? -3.289 4.192 18.055 1.00 86.88 112 LEU A C 1
ATOM 855 O O . LEU A 1 112 ? -3.826 5.070 17.375 1.00 86.88 112 LEU A O 1
ATOM 859 N N . PRO A 1 113 ? -3.135 4.323 19.384 1.00 77.81 113 PRO A N 1
ATOM 860 C CA . PRO A 1 113 ? -3.537 5.529 20.090 1.00 77.81 113 PRO A CA 1
ATOM 861 C C . PRO A 1 113 ? -2.709 6.734 19.625 1.00 77.81 113 PRO A C 1
ATOM 863 O O . PRO A 1 113 ? -1.481 6.668 19.535 1.00 77.81 113 PRO A O 1
ATOM 866 N N . ASP A 1 114 ? -3.386 7.852 19.368 1.00 67.50 114 ASP A N 1
ATOM 867 C CA . ASP A 1 114 ? -2.743 9.121 19.040 1.00 67.50 114 ASP A CA 1
ATOM 868 C C . ASP A 1 114 ? -2.422 9.895 20.309 1.00 67.50 114 ASP A C 1
ATOM 870 O O . ASP A 1 114 ? -3.333 10.386 20.973 1.00 67.50 114 ASP A O 1
ATOM 874 N N . GLU A 1 115 ? -1.145 10.066 20.633 1.00 59.34 115 GLU A N 1
ATOM 875 C CA . GLU A 1 115 ? -0.764 10.977 21.714 1.00 59.34 115 GLU A CA 1
ATOM 876 C C . GLU A 1 115 ? 0.521 11.733 21.373 1.00 59.34 115 GLU A C 1
ATOM 878 O O . GLU A 1 115 ? 1.599 11.374 21.837 1.00 59.34 115 GLU A O 1
ATOM 883 N N . GLU A 1 116 ? 0.427 12.786 20.562 1.00 59.91 116 GLU A N 1
ATOM 884 C CA . GLU A 1 116 ? 1.391 13.897 20.567 1.00 59.91 116 GLU A CA 1
ATOM 885 C C . GLU A 1 116 ? 0.668 15.193 20.171 1.00 59.91 116 GLU A C 1
ATOM 887 O O . GLU A 1 116 ? -0.033 15.231 19.164 1.00 59.91 116 GLU A O 1
ATOM 892 N N . ASP A 1 117 ? 0.758 16.224 21.016 1.00 59.47 117 ASP A N 1
ATOM 893 C CA . ASP A 1 117 ? 0.301 17.602 20.759 1.00 59.47 117 ASP A CA 1
ATOM 894 C C . ASP A 1 117 ? -1.135 17.800 20.215 1.00 59.47 117 ASP A C 1
ATOM 896 O O . ASP A 1 117 ? -1.464 18.845 19.659 1.00 59.47 117 ASP A O 1
ATOM 900 N N . GLY A 1 118 ? -2.031 16.832 20.433 1.00 60.34 118 GLY A N 1
ATOM 901 C CA . GLY A 1 118 ? -3.448 16.919 20.057 1.00 60.34 118 GLY A CA 1
ATOM 902 C C . GLY A 1 118 ? -3.766 16.573 18.597 1.00 60.34 118 GLY A C 1
ATOM 903 O O . GLY A 1 118 ? -4.949 16.549 18.248 1.00 60.34 118 GLY A O 1
ATOM 904 N N . GLU A 1 119 ? -2.765 16.253 17.771 1.00 61.91 119 GLU A N 1
ATOM 905 C CA . GLU A 1 119 ? -2.962 15.815 16.385 1.00 61.91 119 GLU A CA 1
ATOM 906 C C . GLU A 1 119 ? -2.844 14.286 16.254 1.00 61.91 119 GLU A C 1
ATOM 908 O O . GLU A 1 119 ? -1.960 13.663 16.850 1.00 61.91 119 GLU A O 1
ATOM 913 N N . PRO A 1 120 ? -3.730 13.646 15.472 1.00 68.12 120 PRO A N 1
ATOM 914 C CA . PRO A 1 120 ? -3.668 12.216 15.248 1.00 68.12 120 PRO A CA 1
ATOM 915 C C . PRO A 1 120 ? -2.472 11.827 14.372 1.00 68.12 120 PRO A C 1
ATOM 917 O O . PRO A 1 120 ? -2.488 12.069 13.165 1.00 68.12 120 PRO A O 1
ATOM 920 N N . VAL A 1 121 ? -1.451 11.208 14.971 1.00 77.94 121 VAL A N 1
ATOM 921 C CA . VAL A 1 121 ? -0.255 10.710 14.267 1.00 77.94 121 VAL A CA 1
ATOM 922 C C . VAL A 1 121 ? -0.590 9.446 13.471 1.00 77.94 121 VAL A C 1
ATOM 924 O O . VAL A 1 121 ? -0.242 9.324 12.298 1.00 77.94 121 VAL A O 1
ATOM 927 N N . TRP A 1 122 ? -1.304 8.504 14.079 1.00 82.56 122 TRP A N 1
ATOM 928 C CA . TRP A 1 122 ? -1.527 7.172 13.518 1.00 82.56 122 TRP A CA 1
ATOM 929 C C . TRP A 1 122 ? -2.962 6.961 13.050 1.00 82.56 122 TRP A C 1
ATOM 931 O O . TRP A 1 122 ? -3.191 6.273 12.052 1.00 82.56 122 TRP A O 1
ATOM 941 N N . LYS A 1 123 ? -3.942 7.571 13.722 1.00 78.00 123 LYS A N 1
ATOM 942 C CA . LYS A 1 123 ? -5.359 7.297 13.477 1.00 78.00 123 LYS A CA 1
ATOM 943 C C . LYS A 1 123 ? -5.780 7.565 12.046 1.00 78.00 123 LYS A C 1
ATOM 945 O O . LYS A 1 123 ? -5.712 8.687 11.535 1.00 78.00 123 LYS A O 1
ATOM 950 N N . GLY A 1 124 ? -6.280 6.498 11.427 1.00 69.38 124 GLY A N 1
ATOM 951 C CA . GLY A 1 124 ? -6.734 6.497 10.039 1.00 69.38 124 GLY A CA 1
ATOM 952 C C . GLY A 1 124 ? -5.631 6.801 9.025 1.00 69.38 124 GLY A C 1
ATOM 953 O O . GLY A 1 124 ? -5.961 7.074 7.878 1.00 69.38 124 GLY A O 1
ATOM 954 N N . LEU A 1 125 ? -4.356 6.807 9.444 1.00 80.75 125 LEU A N 1
ATOM 955 C CA . LEU A 1 125 ? -3.194 7.142 8.620 1.00 80.75 125 LEU A CA 1
ATOM 956 C C . LEU A 1 125 ? -3.435 8.383 7.744 1.00 80.75 125 LEU A C 1
ATOM 958 O O . LEU A 1 125 ? -3.162 8.379 6.544 1.00 80.75 125 LEU A O 1
ATOM 962 N N . LYS A 1 126 ? -3.971 9.461 8.339 1.00 72.00 126 LYS A N 1
ATOM 963 C CA . LYS A 1 126 ? -4.266 10.712 7.620 1.00 72.00 126 LYS A CA 1
ATOM 964 C C . LYS A 1 126 ? -3.050 11.160 6.811 1.00 72.00 126 LYS A C 1
ATOM 966 O O . LYS A 1 126 ? -2.042 11.450 7.423 1.00 72.00 126 LYS A O 1
ATOM 971 N N . SER A 1 127 ? -3.184 11.283 5.490 1.00 79.62 127 SER A N 1
ATOM 972 C CA . SER A 1 127 ? -2.132 11.574 4.488 1.00 79.62 127 SER A CA 1
ATOM 973 C C . SER A 1 127 ? -1.579 10.376 3.714 1.00 79.62 127 SER A C 1
ATOM 975 O O . SER A 1 127 ? -1.068 10.615 2.627 1.00 79.62 127 SER A O 1
ATOM 977 N N . PHE A 1 128 ? -1.770 9.126 4.152 1.00 87.62 128 PHE A N 1
ATOM 978 C CA . PHE A 1 128 ? -1.320 7.938 3.403 1.00 87.62 128 PHE A CA 1
ATOM 979 C C . PHE A 1 128 ? -1.852 7.929 1.966 1.00 87.62 128 PHE A C 1
ATOM 981 O O . PHE A 1 128 ? -1.086 7.859 1.017 1.00 87.62 128 PHE A O 1
ATOM 988 N N . GLY A 1 129 ? -3.161 8.131 1.779 1.00 86.31 129 GLY A N 1
ATOM 989 C CA . GLY A 1 129 ? -3.732 8.219 0.432 1.00 86.31 129 GLY A CA 1
ATOM 990 C C . GLY A 1 129 ? -3.212 9.393 -0.402 1.00 86.31 129 GLY A C 1
ATOM 991 O O . GLY A 1 129 ? -3.165 9.285 -1.621 1.00 86.31 129 GLY A O 1
ATOM 992 N N . HIS A 1 130 ? -2.790 10.495 0.225 1.00 85.00 130 HIS A N 1
ATOM 993 C CA . HIS A 1 130 ? -2.189 11.613 -0.507 1.00 85.00 130 HIS A CA 1
ATOM 994 C C . HIS A 1 130 ? -0.754 11.268 -0.920 1.00 85.00 130 HIS A C 1
ATOM 996 O O . HIS A 1 130 ? -0.432 11.411 -2.091 1.00 85.00 130 HIS A O 1
ATOM 1002 N N . SER A 1 131 ? 0.055 10.726 -0.002 1.00 85.19 131 SER A N 1
ATOM 1003 C CA . SER A 1 131 ? 1.424 10.258 -0.269 1.00 85.19 131 SER A CA 1
ATOM 1004 C C . SER A 1 131 ? 1.445 9.189 -1.365 1.00 85.19 131 SER A C 1
ATOM 1006 O O . SER A 1 131 ? 2.125 9.344 -2.379 1.00 85.19 131 SER A O 1
ATOM 1008 N N . TRP A 1 132 ? 0.583 8.173 -1.246 1.00 88.00 132 TRP A N 1
ATOM 1009 C CA . TRP A 1 132 ? 0.396 7.150 -2.273 1.00 88.00 132 TRP A CA 1
ATOM 1010 C C . TRP A 1 132 ? -0.012 7.752 -3.625 1.00 88.00 132 TRP A C 1
ATOM 1012 O O . TRP A 1 132 ? 0.557 7.414 -4.662 1.00 88.00 132 TRP A O 1
ATOM 1022 N N . ALA A 1 133 ? -0.989 8.663 -3.650 1.00 83.38 133 ALA A N 1
ATOM 1023 C CA . ALA A 1 133 ? -1.405 9.299 -4.897 1.00 83.38 133 ALA A CA 1
ATOM 1024 C C . ALA A 1 133 ? -0.285 10.150 -5.518 1.00 83.38 133 ALA A C 1
ATOM 1026 O O . ALA A 1 133 ? -0.082 10.070 -6.727 1.00 83.38 133 ALA A O 1
ATOM 1027 N N . ASP A 1 134 ? 0.455 10.918 -4.722 1.00 80.12 134 ASP A N 1
ATOM 1028 C CA . ASP A 1 134 ? 1.552 11.769 -5.195 1.00 80.12 134 ASP A CA 1
ATOM 1029 C C . ASP A 1 134 ? 2.723 10.937 -5.742 1.00 80.12 134 ASP A C 1
ATOM 1031 O O . ASP A 1 134 ? 3.340 11.318 -6.742 1.00 80.12 134 ASP A O 1
ATOM 1035 N N . GLY A 1 135 ? 2.982 9.769 -5.146 1.00 71.56 135 GLY A N 1
ATOM 1036 C CA . GLY A 1 135 ? 3.987 8.820 -5.623 1.00 71.56 135 GLY A CA 1
ATOM 1037 C C . GLY A 1 135 ? 3.660 8.223 -6.996 1.00 71.56 135 GLY A C 1
ATOM 1038 O O . GLY A 1 135 ? 4.568 8.020 -7.806 1.00 71.56 135 GLY A O 1
ATOM 1039 N N . TRP A 1 136 ? 2.373 7.984 -7.294 1.00 66.12 136 TRP A N 1
ATOM 1040 C CA . TRP A 1 136 ? 1.983 7.097 -8.404 1.00 66.12 136 TRP A CA 1
ATOM 1041 C C . TRP A 1 136 ? 1.005 7.692 -9.438 1.00 66.12 136 TRP A C 1
ATOM 1043 O O . TRP A 1 136 ? 1.052 7.320 -10.614 1.00 66.12 136 TRP A O 1
ATOM 1053 N N . LYS A 1 137 ? 0.127 8.638 -9.077 1.00 61.44 137 LYS A N 1
ATOM 1054 C CA . LYS A 1 137 ? -0.875 9.246 -9.983 1.00 61.44 137 LYS A CA 1
ATOM 1055 C C . LYS A 1 137 ? -0.312 10.473 -10.714 1.00 61.44 137 LYS A C 1
ATOM 1057 O O . LYS A 1 137 ? -0.712 11.610 -10.474 1.00 61.44 137 LYS A O 1
ATOM 1062 N N . GLN A 1 138 ? 0.583 10.264 -11.679 1.00 62.72 138 GLN A N 1
ATOM 1063 C CA . GLN A 1 138 ? 1.108 11.373 -12.491 1.00 62.72 138 GLN A CA 1
ATOM 1064 C C . GLN A 1 138 ? 0.252 11.686 -13.720 1.00 62.72 138 GLN A C 1
ATOM 1066 O O . GLN A 1 138 ? -0.012 10.826 -14.553 1.00 62.72 138 GLN A O 1
ATOM 1071 N N . SER A 1 139 ? -0.075 12.959 -13.938 1.00 57.50 139 SER A N 1
ATOM 1072 C CA . SER A 1 139 ? -0.915 13.440 -15.052 1.00 57.50 139 SER A CA 1
ATOM 1073 C C . SER A 1 139 ? -0.356 13.191 -16.470 1.00 57.50 139 SER A C 1
ATOM 1075 O O . SER A 1 139 ? -1.008 13.523 -17.466 1.00 57.50 139 SER A O 1
ATOM 1077 N N . HIS A 1 140 ? 0.839 12.602 -16.606 1.00 65.94 140 HIS A N 1
ATOM 1078 C CA . HIS A 1 140 ? 1.525 12.384 -17.885 1.00 65.94 140 HIS A CA 1
ATOM 1079 C C . HIS A 1 140 ? 1.968 10.936 -18.148 1.00 65.94 140 HIS A C 1
ATOM 1081 O O . HIS A 1 140 ? 2.596 10.689 -19.181 1.00 65.94 140 HIS A O 1
ATOM 1087 N N . TRP A 1 141 ? 1.594 9.967 -17.302 1.00 75.19 141 TRP A N 1
ATOM 1088 C CA . TRP A 1 141 ? 2.008 8.563 -17.468 1.00 75.19 141 TRP A CA 1
ATOM 1089 C C . TRP A 1 141 ? 1.602 7.989 -18.839 1.00 75.19 141 TRP A C 1
ATOM 1091 O O . TRP A 1 141 ? 2.413 7.356 -19.514 1.00 75.19 141 TRP A O 1
ATOM 1101 N N . ARG A 1 142 ? 0.394 8.320 -19.327 1.00 75.94 142 ARG A N 1
ATOM 1102 C CA . ARG A 1 142 ? -0.097 7.896 -20.653 1.00 75.94 142 ARG A CA 1
ATOM 1103 C C . ARG A 1 142 ? 0.834 8.343 -21.791 1.00 75.94 142 ARG A C 1
ATOM 1105 O O . ARG A 1 142 ? 1.093 7.579 -22.717 1.00 75.94 142 ARG A O 1
ATOM 1112 N N . LYS A 1 143 ? 1.384 9.562 -21.701 1.00 70.75 143 LYS A N 1
ATOM 1113 C CA . LYS A 1 143 ? 2.334 10.110 -22.689 1.00 70.75 143 LYS A CA 1
ATOM 1114 C C . LYS A 1 143 ? 3.714 9.470 -22.563 1.00 70.75 143 LYS A C 1
ATOM 1116 O O . LYS A 1 143 ? 4.325 9.163 -23.582 1.00 70.75 143 LYS A O 1
ATOM 1121 N N . ALA A 1 144 ? 4.178 9.229 -21.337 1.00 69.06 144 ALA A N 1
ATOM 1122 C CA . ALA A 1 144 ? 5.464 8.582 -21.078 1.00 69.06 144 ALA A CA 1
ATOM 1123 C C . ALA A 1 144 ? 5.527 7.145 -21.627 1.00 69.06 144 ALA A C 1
ATOM 1125 O O . ALA A 1 144 ? 6.604 6.671 -21.976 1.00 69.06 144 ALA A O 1
ATOM 1126 N N . LEU A 1 145 ? 4.381 6.465 -21.754 1.00 71.75 145 LEU A N 1
ATOM 1127 C CA . LEU A 1 145 ? 4.283 5.125 -22.340 1.00 71.75 145 LEU A CA 1
ATOM 1128 C C . LEU A 1 145 ? 4.294 5.100 -23.874 1.00 71.75 145 LEU A C 1
ATOM 1130 O O . LEU A 1 145 ? 4.544 4.040 -24.450 1.00 71.75 145 LEU A O 1
ATOM 1134 N N . ALA A 1 146 ? 4.016 6.224 -24.542 1.00 64.81 146 ALA A N 1
ATOM 1135 C CA . ALA A 1 146 ? 3.948 6.289 -26.005 1.00 64.81 146 ALA A CA 1
ATOM 1136 C C . ALA A 1 146 ? 5.323 6.113 -26.678 1.00 64.81 146 ALA A C 1
ATOM 1138 O O . ALA A 1 146 ? 5.393 5.814 -27.867 1.00 64.81 146 ALA A O 1
ATOM 1139 N N . THR A 1 147 ? 6.412 6.287 -25.926 1.00 63.31 147 THR A N 1
ATOM 1140 C CA . THR A 1 147 ? 7.793 6.298 -26.434 1.00 63.31 147 THR A CA 1
ATOM 1141 C C . THR A 1 147 ? 8.636 5.108 -25.966 1.00 63.31 147 THR A C 1
ATOM 1143 O O . THR A 1 147 ? 9.842 5.085 -26.206 1.00 63.31 147 THR A O 1
ATOM 1146 N N . ARG A 1 148 ? 8.037 4.118 -25.291 1.00 69.00 148 ARG A N 1
ATOM 1147 C CA . ARG A 1 148 ? 8.767 3.017 -24.636 1.00 69.00 148 ARG A CA 1
ATOM 1148 C C . ARG A 1 148 ? 8.764 1.734 -25.461 1.00 69.00 148 ARG A C 1
ATOM 1150 O O . ARG A 1 148 ? 7.855 1.483 -26.251 1.00 69.00 148 ARG A O 1
ATOM 1157 N N . ASP A 1 149 ? 9.788 0.911 -25.252 1.00 81.00 149 ASP A N 1
ATOM 1158 C CA . ASP A 1 149 ? 9.897 -0.400 -25.883 1.00 81.00 149 ASP A CA 1
ATOM 1159 C C . ASP A 1 149 ? 8.842 -1.392 -25.333 1.00 81.00 149 ASP A C 1
ATOM 1161 O O . ASP A 1 149 ? 8.298 -1.195 -24.237 1.00 81.00 149 ASP A O 1
ATOM 1165 N N . PRO A 1 150 ? 8.544 -2.482 -26.067 1.00 83.56 150 PRO A N 1
ATOM 11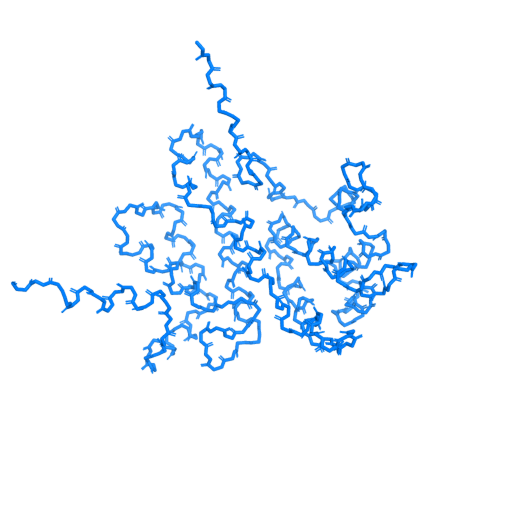66 C CA . PRO A 1 150 ? 7.507 -3.435 -25.673 1.00 83.56 150 PRO A CA 1
ATOM 1167 C C . PRO A 1 150 ? 7.718 -4.108 -24.308 1.00 83.56 150 PRO A C 1
ATOM 1169 O O . PRO A 1 150 ? 6.733 -4.374 -23.616 1.00 83.56 150 PRO A O 1
ATOM 1172 N N . ALA A 1 151 ? 8.963 -4.392 -23.906 1.00 81.69 151 ALA A N 1
ATOM 1173 C CA . ALA A 1 151 ? 9.245 -5.075 -22.642 1.00 81.69 151 ALA A CA 1
ATOM 1174 C C . ALA A 1 151 ? 9.009 -4.133 -21.455 1.00 81.69 151 ALA A C 1
ATOM 1176 O O . ALA A 1 151 ? 8.324 -4.501 -20.497 1.00 81.69 151 ALA A O 1
ATOM 1177 N N . THR A 1 152 ? 9.471 -2.887 -21.566 1.00 80.38 152 THR A N 1
ATOM 1178 C CA . THR A 1 152 ? 9.182 -1.839 -20.579 1.00 80.38 152 THR A CA 1
ATOM 1179 C C . THR A 1 152 ? 7.679 -1.586 -20.462 1.00 80.38 152 THR A C 1
ATOM 1181 O O . THR A 1 152 ? 7.154 -1.508 -19.351 1.00 80.38 152 THR A O 1
ATOM 1184 N N . ARG A 1 153 ? 6.948 -1.531 -21.585 1.00 84.75 153 ARG A N 1
ATOM 1185 C CA . ARG A 1 153 ? 5.483 -1.381 -21.567 1.00 84.75 153 ARG A CA 1
ATOM 1186 C C . ARG A 1 153 ? 4.798 -2.541 -20.839 1.00 84.75 153 ARG A C 1
ATOM 1188 O O . ARG A 1 153 ? 3.895 -2.297 -20.043 1.00 84.75 153 ARG A O 1
ATOM 1195 N N . ALA A 1 154 ? 5.222 -3.783 -21.081 1.00 86.25 154 ALA A N 1
ATOM 1196 C CA . ALA A 1 154 ? 4.650 -4.957 -20.421 1.00 86.25 154 ALA A CA 1
ATOM 1197 C C . ALA A 1 154 ? 4.862 -4.925 -18.899 1.00 86.25 154 ALA A C 1
ATOM 1199 O O . ALA A 1 154 ? 3.891 -5.077 -18.159 1.00 86.25 154 ALA A O 1
ATOM 1200 N N . LYS A 1 155 ? 6.086 -4.629 -18.437 1.00 84.19 155 LYS A N 1
ATOM 1201 C CA . LYS A 1 155 ? 6.385 -4.491 -17.002 1.00 84.19 155 LYS A CA 1
ATOM 1202 C C . LYS A 1 155 ? 5.575 -3.360 -16.357 1.00 84.19 155 LYS A C 1
ATOM 1204 O O . LYS A 1 155 ? 5.066 -3.511 -15.253 1.00 84.19 155 LYS A O 1
ATOM 1209 N N . ARG A 1 156 ? 5.392 -2.238 -17.060 1.00 83.75 156 ARG A N 1
ATOM 1210 C CA . ARG A 1 156 ? 4.569 -1.114 -16.577 1.00 83.75 156 ARG A CA 1
ATOM 1211 C C . ARG A 1 156 ? 3.091 -1.470 -16.476 1.00 83.75 156 ARG A C 1
ATOM 1213 O O . ARG A 1 156 ? 2.434 -1.035 -15.536 1.00 83.75 156 ARG A O 1
ATOM 1220 N N . ARG A 1 157 ? 2.571 -2.267 -17.410 1.00 88.12 157 ARG A N 1
ATOM 1221 C CA . ARG A 1 157 ? 1.198 -2.778 -17.327 1.00 88.12 157 ARG A CA 1
ATOM 1222 C C . ARG A 1 157 ? 1.018 -3.633 -16.077 1.00 88.12 157 ARG A C 1
ATOM 1224 O O . ARG A 1 157 ? 0.035 -3.463 -15.370 1.00 88.12 157 ARG A O 1
ATOM 1231 N N . GLU A 1 158 ? 1.965 -4.523 -15.797 1.00 90.81 158 GLU A N 1
ATOM 1232 C CA . GLU A 1 158 ? 1.939 -5.358 -14.589 1.00 90.81 158 GLU A CA 1
ATOM 1233 C C . GLU A 1 158 ? 1.984 -4.511 -13.313 1.00 90.81 158 GLU A C 1
ATOM 1235 O O . GLU A 1 158 ? 1.149 -4.714 -12.435 1.00 90.81 158 GLU A O 1
ATOM 1240 N N . ALA A 1 159 ? 2.863 -3.506 -13.254 1.00 88.75 159 ALA A N 1
ATOM 1241 C CA . ALA A 1 159 ? 2.934 -2.572 -12.130 1.00 88.75 159 ALA A CA 1
ATOM 1242 C C . ALA A 1 159 ? 1.618 -1.804 -11.921 1.00 88.75 159 ALA A C 1
ATOM 1244 O O . ALA A 1 159 ? 1.150 -1.671 -10.796 1.00 88.75 159 ALA A O 1
ATOM 1245 N N . HIS A 1 160 ? 0.977 -1.349 -13.001 1.00 89.25 160 HIS A N 1
ATOM 1246 C CA . HIS A 1 160 ? -0.294 -0.624 -12.923 1.00 89.25 160 HIS A CA 1
ATOM 1247 C C . HIS A 1 160 ? -1.446 -1.508 -12.415 1.00 89.25 160 HIS A C 1
ATOM 1249 O O . HIS A 1 160 ? -2.271 -1.079 -11.611 1.00 89.25 160 HIS A O 1
ATOM 1255 N N . VAL A 1 161 ? -1.483 -2.773 -12.842 1.00 93.19 161 VAL A N 1
ATOM 1256 C CA . V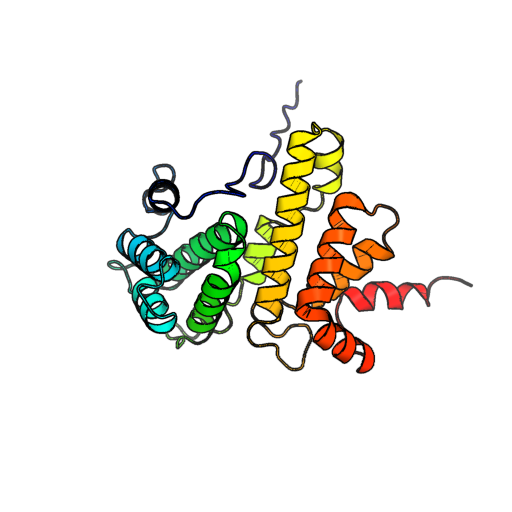AL A 1 161 ? -2.459 -3.756 -12.344 1.00 93.19 161 VAL A CA 1
ATOM 1257 C C . VAL A 1 161 ? -2.203 -4.097 -10.876 1.00 93.19 161 VAL A C 1
ATOM 1259 O O . VAL A 1 161 ? -3.152 -4.208 -10.100 1.00 93.19 161 VAL A O 1
ATOM 1262 N N . HIS A 1 162 ? -0.935 -4.237 -10.484 1.00 94.19 162 HIS A N 1
ATOM 1263 C CA . HIS A 1 162 ? -0.541 -4.453 -9.092 1.00 94.19 162 HIS A CA 1
ATOM 1264 C C . HIS A 1 162 ? -0.932 -3.271 -8.200 1.00 94.19 162 HIS A C 1
ATOM 1266 O O . HIS A 1 162 ? -1.535 -3.475 -7.149 1.00 94.19 162 HIS A O 1
ATOM 1272 N N . GLN A 1 163 ? -0.703 -2.038 -8.657 1.00 92.81 163 GLN A N 1
ATOM 1273 C CA . GLN A 1 163 ? -1.147 -0.826 -7.968 1.00 92.81 163 GLN A CA 1
ATOM 1274 C C . GLN A 1 163 ? -2.665 -0.845 -7.736 1.00 92.81 163 GLN A C 1
ATOM 1276 O O . GLN A 1 163 ? -3.109 -0.656 -6.607 1.00 92.81 163 GLN A O 1
ATOM 1281 N N . ALA A 1 164 ? -3.465 -1.158 -8.761 1.00 94.94 164 ALA A N 1
ATOM 1282 C CA . ALA A 1 164 ? -4.918 -1.271 -8.610 1.00 94.94 164 ALA A CA 1
ATOM 1283 C C . ALA A 1 164 ? -5.325 -2.353 -7.592 1.00 94.94 164 ALA A C 1
ATOM 1285 O O . ALA A 1 164 ? -6.319 -2.199 -6.881 1.00 94.94 164 ALA A O 1
ATOM 1286 N N . PHE A 1 165 ? -4.556 -3.443 -7.487 1.00 97.25 165 PHE A N 1
ATOM 1287 C CA . PHE A 1 165 ? -4.792 -4.476 -6.478 1.00 97.25 165 PHE A CA 1
ATOM 1288 C C . PHE A 1 165 ? -4.505 -3.977 -5.063 1.00 97.25 165 PHE A C 1
ATOM 1290 O O . PHE A 1 165 ? -5.308 -4.233 -4.162 1.00 97.25 165 PHE A O 1
ATOM 1297 N N . VAL A 1 166 ? -3.395 -3.264 -4.869 1.00 96.00 166 VAL A N 1
ATOM 1298 C CA . VAL A 1 166 ? -3.057 -2.627 -3.591 1.00 96.00 166 VAL A CA 1
ATOM 1299 C C . VAL A 1 166 ? -4.145 -1.638 -3.191 1.00 96.00 166 VAL A C 1
ATOM 1301 O O . VAL A 1 166 ? -4.695 -1.750 -2.097 1.00 96.00 166 VAL A O 1
ATOM 1304 N N . GLU A 1 167 ? -4.513 -0.727 -4.092 1.00 95.75 167 GLU A N 1
ATOM 1305 C CA . GLU A 1 167 ? -5.515 0.305 -3.821 1.00 95.75 167 GLU A CA 1
ATOM 1306 C C . GLU A 1 167 ? -6.869 -0.301 -3.445 1.00 95.75 167 GLU A C 1
ATOM 1308 O O . GLU A 1 167 ? -7.448 0.063 -2.420 1.00 95.75 167 GLU A O 1
ATOM 1313 N N . ALA A 1 168 ? -7.337 -1.290 -4.212 1.00 96.75 168 ALA A N 1
ATOM 1314 C CA . ALA A 1 168 ? -8.584 -1.981 -3.914 1.00 96.75 168 ALA A CA 1
ATOM 1315 C C . ALA A 1 168 ? -8.520 -2.756 -2.589 1.00 96.75 168 ALA A C 1
ATOM 1317 O O . ALA A 1 168 ? -9.500 -2.783 -1.844 1.00 96.75 168 ALA A O 1
ATOM 1318 N N . SER A 1 169 ? -7.375 -3.365 -2.264 1.00 97.00 169 SER A N 1
ATOM 1319 C CA . SER A 1 169 ? -7.189 -4.094 -1.002 1.00 97.00 169 SER A CA 1
ATOM 1320 C C . SER A 1 169 ? -7.208 -3.151 0.203 1.00 97.00 169 SER A C 1
ATOM 1322 O O . SER A 1 169 ? -7.891 -3.435 1.184 1.00 97.00 169 SER A O 1
ATOM 1324 N N . CYS A 1 170 ? -6.535 -2.002 0.111 1.00 95.19 170 CYS A N 1
ATOM 1325 C CA . CYS A 1 170 ? -6.567 -0.950 1.128 1.00 95.19 170 CYS A CA 1
ATOM 1326 C C . CYS A 1 170 ? -7.966 -0.337 1.289 1.00 95.19 170 CYS A C 1
ATOM 1328 O O . CYS A 1 170 ? -8.396 -0.081 2.413 1.00 95.19 170 CYS A O 1
ATOM 1330 N N . ALA A 1 171 ? -8.706 -0.134 0.197 1.00 93.88 171 ALA A N 1
ATOM 1331 C CA . ALA A 1 171 ? -10.078 0.373 0.265 1.00 93.88 171 ALA A CA 1
ATOM 1332 C C . ALA A 1 171 ? -11.045 -0.613 0.928 1.00 93.88 171 ALA A C 1
ATOM 1334 O O . ALA A 1 171 ? -11.986 -0.226 1.619 1.00 93.88 171 ALA A O 1
ATOM 1335 N N . MET A 1 172 ? -10.778 -1.908 0.774 1.00 94.75 172 MET A N 1
ATOM 1336 C CA . MET A 1 172 ? -11.517 -2.967 1.457 1.00 94.75 172 MET A CA 1
ATOM 1337 C C . MET A 1 172 ? -10.970 -3.287 2.855 1.00 94.75 172 MET A C 1
ATOM 1339 O O . MET A 1 172 ? -11.531 -4.138 3.550 1.00 94.75 172 MET A O 1
ATOM 1343 N N . ALA A 1 173 ? -9.920 -2.601 3.309 1.00 89.88 173 ALA A N 1
ATOM 1344 C CA . ALA A 1 173 ? -9.423 -2.704 4.671 1.00 89.88 173 ALA A CA 1
ATOM 1345 C C . ALA A 1 173 ? -10.222 -1.762 5.577 1.00 89.88 173 ALA A C 1
ATOM 1347 O O . ALA A 1 173 ? -10.044 -0.548 5.554 1.00 89.88 173 ALA A O 1
ATOM 1348 N N . ALA A 1 174 ? -11.118 -2.349 6.376 1.00 78.81 174 ALA A N 1
ATOM 1349 C CA . ALA A 1 174 ? -12.084 -1.628 7.215 1.00 78.81 174 ALA A CA 1
ATOM 1350 C C . ALA A 1 174 ? -13.015 -0.692 6.408 1.00 78.81 174 ALA A C 1
ATOM 1352 O O . ALA A 1 174 ? -13.065 0.509 6.679 1.00 78.81 174 ALA A O 1
ATOM 1353 N N . PRO A 1 175 ? -13.783 -1.236 5.441 1.00 78.81 175 PRO A N 1
ATOM 1354 C CA . PRO A 1 175 ? -14.660 -0.430 4.610 1.00 78.81 175 PRO A CA 1
ATOM 1355 C C . PRO A 1 175 ? -15.770 0.142 5.492 1.00 78.81 175 PRO A C 1
ATOM 1357 O O . PRO A 1 175 ? -16.494 -0.594 6.170 1.00 78.81 175 PRO A O 1
ATOM 1360 N N . GLY A 1 176 ? -15.891 1.461 5.510 1.00 79.62 176 GLY A N 1
ATOM 1361 C CA . GLY A 1 176 ? -16.991 2.126 6.189 1.00 79.62 176 GLY A CA 1
ATOM 1362 C C . GLY A 1 176 ? -18.234 2.267 5.301 1.00 79.62 176 GLY A C 1
ATOM 1363 O O . GLY A 1 176 ? -18.290 1.774 4.162 1.00 79.62 176 GLY A O 1
ATOM 1364 N N . PRO A 1 177 ? -19.290 2.905 5.832 1.00 81.00 177 PRO A N 1
ATOM 1365 C CA . PRO A 1 177 ? -20.536 3.115 5.103 1.00 81.00 177 PRO A CA 1
ATOM 1366 C C . PRO A 1 177 ? -20.420 4.041 3.879 1.00 81.00 177 PRO A C 1
ATOM 1368 O O . PRO A 1 177 ? -21.330 4.004 3.052 1.00 81.00 177 PRO A O 1
ATOM 1371 N N . ASN A 1 178 ? -19.350 4.830 3.744 1.00 84.25 178 ASN A N 1
ATOM 1372 C CA . ASN A 1 178 ? -19.137 5.823 2.686 1.00 84.25 178 ASN A CA 1
ATOM 1373 C C . ASN A 1 178 ? -17.972 5.447 1.755 1.00 84.25 178 ASN A C 1
ATOM 1375 O O . ASN A 1 178 ? -17.091 4.671 2.122 1.00 84.25 178 ASN A O 1
ATOM 1379 N N . ALA A 1 179 ? -17.935 6.054 0.564 1.00 84.62 179 ALA A N 1
ATOM 1380 C CA . ALA A 1 179 ? -16.889 5.825 -0.436 1.00 84.62 179 ALA A CA 1
ATOM 1381 C C . ALA A 1 179 ? -15.502 6.321 -0.004 1.00 84.62 179 ALA A C 1
ATOM 1383 O O . ALA A 1 179 ? -14.504 5.902 -0.573 1.00 84.62 179 ALA A O 1
ATOM 1384 N N . GLU A 1 180 ? -15.440 7.218 0.976 1.00 87.19 180 GLU A N 1
ATOM 1385 C CA . GLU A 1 180 ? -14.186 7.794 1.471 1.00 87.19 180 GLU A CA 1
ATOM 1386 C C . GLU A 1 180 ? -13.675 7.092 2.736 1.00 87.19 180 GLU A C 1
ATOM 1388 O O . GLU A 1 180 ? -12.665 7.496 3.307 1.00 87.19 180 GLU A O 1
ATOM 1393 N N . ASP A 1 181 ? -14.378 6.051 3.187 1.00 82.69 181 ASP A N 1
ATOM 1394 C CA . ASP A 1 181 ? -13.956 5.246 4.325 1.00 82.69 181 ASP A CA 1
ATOM 1395 C C . ASP A 1 181 ? -12.998 4.125 3.875 1.00 82.69 181 ASP A C 1
ATOM 1397 O O . ASP A 1 181 ? -13.096 3.627 2.753 1.00 82.69 181 ASP A O 1
ATOM 1401 N N . GLY A 1 182 ? -12.124 3.679 4.782 1.00 85.25 182 GLY A N 1
ATOM 1402 C CA . GLY A 1 182 ? -11.079 2.676 4.527 1.00 85.25 182 GLY A CA 1
ATOM 1403 C C . GLY A 1 182 ? -9.674 3.261 4.692 1.00 85.25 182 GLY A C 1
ATOM 1404 O O . GLY A 1 182 ? -9.523 4.414 5.100 1.00 85.25 182 GLY A O 1
ATOM 1405 N N . LEU A 1 183 ? -8.634 2.473 4.390 1.00 90.19 183 LEU A N 1
ATOM 1406 C CA . LEU A 1 183 ? -7.254 2.991 4.340 1.00 90.19 183 LEU A CA 1
ATOM 1407 C C . LEU A 1 183 ? -7.009 3.834 3.081 1.00 90.19 183 LEU A C 1
ATOM 1409 O O . LEU A 1 183 ? -6.263 4.809 3.118 1.00 90.19 183 LEU A O 1
ATOM 1413 N N . LEU A 1 184 ? -7.654 3.454 1.976 1.00 91.81 184 LEU A N 1
ATOM 1414 C CA . LEU A 1 184 ? -7.755 4.234 0.745 1.00 91.81 184 LEU A CA 1
ATOM 1415 C C . LEU A 1 184 ? -9.231 4.354 0.355 1.00 91.81 184 LEU A C 1
ATOM 1417 O O . LEU A 1 184 ? -10.020 3.476 0.700 1.00 91.81 184 LEU A O 1
ATOM 1421 N N . PRO A 1 185 ? -9.643 5.417 -0.343 1.00 90.94 185 PRO A N 1
ATOM 1422 C CA . PRO A 1 185 ? -11.052 5.611 -0.634 1.00 90.94 185 PRO A CA 1
ATOM 1423 C C . PRO A 1 185 ? -11.523 4.693 -1.774 1.00 90.94 185 PRO A C 1
ATOM 1425 O O . PRO A 1 185 ? -10.881 4.563 -2.819 1.00 90.94 185 PRO A O 1
ATOM 1428 N N . LEU A 1 186 ? -12.709 4.104 -1.612 1.00 91.38 186 LEU A N 1
ATOM 1429 C CA . LEU A 1 186 ? -13.435 3.387 -2.669 1.00 91.38 186 LEU A CA 1
ATOM 1430 C C . LEU A 1 186 ? -13.757 4.277 -3.876 1.00 91.38 186 LEU A C 1
ATOM 1432 O O . LEU A 1 186 ? -13.980 3.753 -4.969 1.00 91.38 186 LEU A O 1
ATOM 1436 N N . SER A 1 187 ? -13.780 5.604 -3.707 1.00 90.69 187 SER A N 1
ATOM 1437 C CA . SER A 1 187 ? -13.997 6.540 -4.812 1.00 90.69 187 SER A CA 1
ATOM 1438 C C . SER A 1 187 ? -12.984 6.387 -5.940 1.00 90.69 187 SER A C 1
ATOM 1440 O O . SER A 1 187 ? -13.370 6.501 -7.102 1.00 90.69 187 SER A O 1
ATOM 1442 N N . TRP A 1 188 ? -11.745 6.000 -5.632 1.00 91.94 188 TRP A N 1
ATOM 1443 C CA . TRP A 1 188 ? -10.727 5.694 -6.639 1.00 91.94 188 TRP A CA 1
ATOM 1444 C C . TRP A 1 188 ? -11.093 4.489 -7.511 1.00 91.94 188 TRP A C 1
ATOM 1446 O O . TRP A 1 188 ? -10.745 4.458 -8.688 1.00 91.94 188 TRP A O 1
ATOM 1456 N N . GLY A 1 189 ? -11.845 3.526 -6.974 1.00 93.19 189 GLY A N 1
ATOM 1457 C CA . GLY A 1 189 ? -12.375 2.410 -7.753 1.00 93.19 189 GLY A CA 1
ATOM 1458 C C . GLY A 1 189 ? -13.430 2.851 -8.763 1.00 93.19 189 GLY A C 1
ATOM 1459 O O . GLY A 1 189 ? -13.408 2.393 -9.905 1.00 93.19 189 GLY A O 1
ATOM 1460 N N . TYR A 1 190 ? -14.319 3.778 -8.383 1.00 91.94 190 TYR A N 1
ATOM 1461 C CA . TYR A 1 190 ? -15.253 4.385 -9.337 1.00 91.94 190 TYR A CA 1
ATOM 1462 C C . TYR A 1 190 ? -14.505 5.173 -10.424 1.00 91.94 190 TYR A C 1
ATOM 1464 O O . TYR A 1 190 ? -14.843 5.023 -11.596 1.00 91.94 190 TYR A O 1
ATOM 1472 N N . GLU A 1 191 ? -13.472 5.948 -10.062 1.00 90.06 191 GLU A N 1
ATOM 1473 C CA . GLU A 1 191 ? -12.620 6.661 -11.034 1.00 90.06 191 GLU A CA 1
ATOM 1474 C C . GLU A 1 191 ? -11.961 5.688 -12.009 1.00 90.06 191 GLU A C 1
ATOM 1476 O O . GLU A 1 191 ? -12.089 5.861 -13.214 1.00 90.06 191 GLU A O 1
ATOM 1481 N N . CYS A 1 192 ? -11.316 4.635 -11.502 1.00 91.62 192 CYS A N 1
ATOM 1482 C CA . CYS A 1 192 ? -10.627 3.645 -12.326 1.00 91.62 192 CYS A CA 1
ATOM 1483 C C . CYS A 1 192 ? -11.575 2.970 -13.332 1.00 91.62 192 CYS A C 1
ATOM 1485 O O . CYS A 1 192 ? -11.229 2.802 -14.502 1.00 91.62 192 CYS A O 1
ATOM 1487 N N . ILE A 1 193 ? -12.791 2.619 -12.900 1.00 92.81 193 ILE A N 1
ATOM 1488 C CA . ILE A 1 193 ? -13.798 1.998 -13.769 1.00 92.81 193 ILE A CA 1
ATOM 1489 C C . ILE A 1 193 ? -14.333 2.997 -14.806 1.00 92.81 193 ILE A C 1
ATOM 1491 O O . ILE A 1 193 ? -14.429 2.638 -15.979 1.00 92.81 193 ILE A O 1
ATOM 1495 N N . SER A 1 194 ? -14.657 4.231 -14.404 1.00 90.12 194 SER A N 1
ATOM 1496 C CA . SER A 1 194 ? -15.125 5.277 -15.328 1.00 90.12 194 SER A CA 1
ATOM 1497 C C . SER A 1 194 ? -14.044 5.640 -16.353 1.00 90.12 194 SER A C 1
ATOM 1499 O O . SER A 1 194 ? -14.315 5.650 -17.552 1.00 90.12 194 SER A O 1
ATOM 1501 N N . GLU A 1 195 ? -12.785 5.813 -15.931 1.00 87.00 195 GLU A N 1
ATOM 1502 C CA . GLU A 1 195 ? -11.672 6.086 -16.848 1.00 87.00 195 GLU A CA 1
ATOM 1503 C C . GLU A 1 195 ? -11.508 4.974 -17.893 1.00 87.00 195 GLU A C 1
ATOM 1505 O O . GLU A 1 195 ? -11.364 5.273 -19.076 1.00 87.00 195 GLU A O 1
ATOM 1510 N N . ALA A 1 196 ? -11.609 3.703 -17.493 1.00 90.44 196 ALA A N 1
ATOM 1511 C CA . ALA A 1 196 ? -11.475 2.576 -18.415 1.00 90.44 196 ALA A CA 1
ATOM 1512 C C . ALA A 1 196 ? -12.635 2.449 -19.423 1.00 90.44 196 ALA A C 1
ATOM 1514 O O . ALA A 1 196 ? -12.432 1.925 -20.522 1.00 90.44 196 ALA A O 1
ATOM 1515 N N . LEU A 1 197 ? -13.850 2.868 -19.052 1.00 88.12 197 LEU A N 1
ATOM 1516 C CA . LEU A 1 197 ? -15.064 2.661 -19.854 1.00 88.12 197 LEU A CA 1
ATOM 1517 C C . LEU A 1 197 ? -15.497 3.896 -20.651 1.00 88.12 197 LEU A C 1
ATOM 1519 O O . LEU A 1 197 ? -16.100 3.747 -21.715 1.00 88.12 197 LEU A O 1
ATOM 1523 N N . GLU A 1 198 ? -15.214 5.095 -20.147 1.00 85.31 198 GLU A N 1
ATOM 1524 C CA . GLU A 1 198 ? -15.819 6.341 -20.632 1.00 85.31 198 GLU A CA 1
ATOM 1525 C C . GLU A 1 198 ? -14.796 7.357 -21.158 1.00 85.31 198 GLU A C 1
ATOM 1527 O O . GLU A 1 198 ? -15.156 8.260 -21.920 1.00 85.31 198 GLU A O 1
ATOM 1532 N N . CYS A 1 199 ? -13.511 7.217 -20.812 1.00 82.19 199 CYS A N 1
ATOM 1533 C CA . CYS A 1 199 ? -12.478 8.125 -21.300 1.00 82.19 199 CYS A CA 1
ATOM 1534 C C . CYS A 1 199 ? -12.131 7.839 -22.771 1.00 82.19 199 CYS A C 1
ATOM 1536 O O . CYS A 1 199 ? -11.745 6.731 -23.140 1.00 82.19 199 CYS A O 1
ATOM 1538 N N . GLN A 1 200 ? -12.208 8.866 -23.625 1.00 77.69 200 GLN A N 1
ATOM 1539 C CA . GLN A 1 200 ? -11.866 8.748 -25.051 1.00 77.69 200 GLN A CA 1
ATOM 1540 C C . GLN A 1 200 ? -10.381 8.439 -25.293 1.00 77.69 200 GLN A C 1
ATOM 1542 O O . GLN A 1 200 ? -10.050 7.800 -26.288 1.00 77.69 200 GLN A O 1
ATOM 1547 N N . ASP A 1 201 ? -9.511 8.855 -24.370 1.00 81.62 201 ASP A N 1
ATOM 1548 C CA . ASP A 1 201 ? -8.059 8.654 -24.434 1.00 81.62 201 ASP A CA 1
ATOM 1549 C C . ASP A 1 201 ? -7.592 7.480 -23.550 1.00 81.62 201 ASP A C 1
ATOM 1551 O O . ASP A 1 201 ? -6.435 7.435 -23.118 1.00 81.62 201 ASP A O 1
ATOM 1555 N N . ALA A 1 202 ? -8.498 6.543 -23.250 1.00 81.94 202 ALA A N 1
ATOM 1556 C CA . ALA A 1 202 ? -8.202 5.380 -22.430 1.00 81.94 202 ALA A CA 1
ATOM 1557 C C . ALA A 1 202 ? -7.114 4.485 -23.062 1.00 81.94 202 ALA A C 1
ATOM 1559 O O . ALA A 1 202 ? -7.182 4.105 -24.236 1.00 81.94 202 ALA A O 1
ATOM 1560 N N . LEU A 1 203 ? -6.117 4.093 -22.266 1.00 86.81 203 LEU A N 1
ATOM 1561 C CA . LEU A 1 203 ? -5.120 3.081 -22.618 1.00 86.81 203 LEU A CA 1
ATOM 1562 C C . LEU A 1 203 ? -5.622 1.706 -22.175 1.00 86.81 203 LEU A C 1
ATOM 1564 O O . LEU A 1 203 ? -5.306 1.220 -21.088 1.00 86.81 203 LEU A O 1
ATOM 1568 N N . TRP A 1 204 ? -6.404 1.063 -23.042 1.00 88.69 204 TRP A N 1
ATOM 1569 C CA . TRP A 1 204 ? -7.143 -0.158 -22.704 1.00 88.69 204 TRP A CA 1
ATOM 1570 C C . TRP A 1 204 ? -6.285 -1.314 -22.189 1.00 88.69 204 TRP A C 1
ATOM 1572 O O . TRP A 1 204 ? -6.739 -2.067 -21.333 1.00 88.69 204 TRP A O 1
ATOM 1582 N N . ASP A 1 205 ? -5.050 -1.470 -22.670 1.00 89.00 205 ASP A N 1
ATOM 1583 C CA . ASP A 1 205 ? -4.157 -2.532 -22.202 1.00 89.00 205 ASP A CA 1
ATOM 1584 C C . ASP A 1 205 ? -3.656 -2.319 -20.764 1.00 89.00 205 ASP A C 1
ATOM 1586 O O . ASP A 1 205 ? -3.144 -3.267 -20.179 1.00 89.00 205 ASP A O 1
ATOM 1590 N N . PHE A 1 206 ? -3.839 -1.130 -20.183 1.00 90.62 206 PHE A N 1
ATOM 1591 C CA . PHE A 1 206 ? -3.532 -0.801 -18.786 1.00 90.62 206 PHE A CA 1
ATOM 1592 C C . PHE A 1 206 ? -4.801 -0.689 -17.937 1.00 90.62 206 PHE A C 1
ATOM 1594 O O . PHE A 1 206 ? -4.926 -1.348 -16.905 1.00 90.62 206 PHE A O 1
ATOM 1601 N N . GLU A 1 207 ? -5.752 0.125 -18.389 1.00 91.50 207 GLU A N 1
ATOM 1602 C CA . GLU A 1 207 ? -6.878 0.573 -17.565 1.00 91.50 207 GLU A CA 1
ATOM 1603 C C . GLU A 1 207 ? -7.980 -0.477 -17.450 1.00 91.50 207 GLU A C 1
ATOM 1605 O O . GLU A 1 207 ? -8.554 -0.642 -16.378 1.00 91.50 207 GLU A O 1
ATOM 1610 N N . VAL A 1 208 ? -8.245 -1.253 -18.508 1.00 95.12 208 VAL A N 1
ATOM 1611 C CA . VAL A 1 208 ? -9.256 -2.321 -18.443 1.00 95.12 208 VAL A CA 1
ATOM 1612 C C . VAL A 1 208 ? -8.834 -3.421 -17.455 1.00 95.12 208 VAL A C 1
ATOM 1614 O O . VAL A 1 208 ? -9.654 -3.800 -16.614 1.00 95.12 208 VAL A O 1
ATOM 1617 N N . PRO A 1 209 ? -7.580 -3.923 -17.468 1.00 96.44 209 PRO A N 1
ATOM 1618 C CA . PRO A 1 209 ? -7.100 -4.836 -16.432 1.00 96.44 209 PRO A CA 1
ATOM 1619 C C . PRO A 1 209 ? -7.151 -4.258 -15.009 1.00 96.44 209 PRO A C 1
ATOM 1621 O O . PRO A 1 209 ? -7.563 -4.968 -14.092 1.00 96.44 209 PRO A O 1
ATOM 1624 N N . ALA A 1 210 ? -6.780 -2.989 -14.817 1.00 95.12 210 ALA A N 1
ATOM 1625 C CA . ALA A 1 210 ? -6.848 -2.327 -13.511 1.00 95.12 210 ALA A CA 1
ATOM 1626 C C . ALA A 1 210 ? -8.297 -2.213 -12.995 1.00 95.12 210 ALA A C 1
ATOM 1628 O O . ALA A 1 210 ? -8.591 -2.607 -11.864 1.00 95.12 210 ALA A O 1
ATOM 1629 N N . ALA A 1 211 ? -9.235 -1.788 -13.847 1.00 96.69 211 ALA A N 1
ATOM 1630 C CA . ALA A 1 211 ? -10.658 -1.737 -13.516 1.00 96.69 211 ALA A CA 1
ATOM 1631 C C . ALA A 1 211 ? -11.218 -3.131 -13.180 1.00 96.69 211 ALA A C 1
ATOM 1633 O O . ALA A 1 211 ? -11.992 -3.291 -12.232 1.00 96.69 211 ALA A O 1
ATOM 1634 N N . ALA A 1 212 ? -10.790 -4.171 -13.905 1.00 97.94 212 ALA A N 1
ATOM 1635 C CA . ALA A 1 212 ? -11.180 -5.548 -13.611 1.00 97.94 212 ALA A CA 1
ATOM 1636 C C . ALA A 1 212 ? -10.711 -6.007 -12.217 1.00 97.94 212 ALA A C 1
ATOM 1638 O O . ALA A 1 212 ? -11.435 -6.748 -11.546 1.00 97.94 212 ALA A O 1
ATOM 1639 N N . VAL A 1 213 ? -9.541 -5.553 -11.753 1.00 98.12 213 VAL A N 1
ATOM 1640 C CA . VAL A 1 213 ? -9.061 -5.814 -10.388 1.00 98.12 213 VAL A CA 1
ATOM 1641 C C . VAL A 1 213 ? -9.963 -5.154 -9.348 1.00 98.12 213 VAL A C 1
ATOM 1643 O O . VAL A 1 213 ? -10.410 -5.841 -8.427 1.00 98.12 213 VAL A O 1
ATOM 1646 N N . TRP A 1 214 ? -10.307 -3.877 -9.522 1.00 97.81 214 TRP A N 1
ATOM 1647 C CA . TRP A 1 214 ? -11.245 -3.179 -8.635 1.00 97.81 214 TRP A CA 1
ATOM 1648 C C . TRP A 1 214 ? -12.602 -3.883 -8.555 1.00 97.81 214 TRP A C 1
ATOM 1650 O O . TRP A 1 214 ? -13.123 -4.104 -7.462 1.00 97.81 214 TRP A O 1
ATOM 1660 N N . ILE A 1 215 ? -13.148 -4.320 -9.692 1.00 97.50 215 ILE A N 1
ATOM 1661 C CA . ILE A 1 215 ? -14.399 -5.093 -9.735 1.00 97.50 215 ILE A CA 1
ATOM 1662 C C . ILE A 1 215 ? -14.246 -6.426 -8.992 1.00 97.50 215 ILE A C 1
ATOM 1664 O O . ILE A 1 215 ? -15.150 -6.836 -8.266 1.00 97.50 215 ILE A O 1
ATOM 1668 N N . LYS A 1 216 ? -13.112 -7.112 -9.144 1.00 98.06 216 LYS A N 1
ATOM 1669 C CA . LYS A 1 216 ? -12.873 -8.402 -8.488 1.00 98.06 216 LYS A CA 1
ATOM 1670 C C . LYS A 1 216 ? -12.749 -8.275 -6.967 1.00 98.06 216 LYS A C 1
ATOM 1672 O O . LYS A 1 216 ? -13.251 -9.142 -6.259 1.00 98.06 216 LYS A O 1
ATOM 1677 N N . VAL A 1 217 ? -12.062 -7.243 -6.480 1.00 97.25 217 VAL A N 1
ATOM 1678 C CA . VAL A 1 217 ? -11.747 -7.071 -5.052 1.00 97.25 217 VAL A CA 1
ATOM 1679 C C . VAL A 1 217 ? -12.862 -6.331 -4.309 1.00 97.25 217 VAL A C 1
ATOM 1681 O O . VAL A 1 217 ? -13.287 -6.775 -3.248 1.00 97.25 217 VAL A O 1
ATOM 1684 N N . ALA A 1 218 ? -13.371 -5.234 -4.876 1.00 95.69 218 ALA A N 1
ATOM 1685 C CA . ALA A 1 218 ? -14.310 -4.318 -4.223 1.00 95.69 218 ALA A CA 1
ATOM 1686 C C . ALA A 1 218 ? -15.698 -4.263 -4.896 1.00 95.69 218 ALA A C 1
ATOM 1688 O O . ALA A 1 218 ? -16.566 -3.494 -4.476 1.00 95.69 218 ALA A O 1
ATOM 1689 N N . GLY A 1 219 ? -15.943 -5.064 -5.940 1.00 94.94 219 GLY A N 1
ATOM 1690 C CA . GLY A 1 219 ? -17.117 -4.920 -6.810 1.00 94.94 219 GLY A CA 1
ATOM 1691 C C . GLY A 1 219 ? -18.468 -5.036 -6.110 1.00 94.94 219 GLY A C 1
ATOM 1692 O O . GLY A 1 219 ? -19.403 -4.332 -6.488 1.00 94.94 219 GLY A O 1
ATOM 1693 N N . GLU A 1 220 ? -18.595 -5.875 -5.078 1.00 94.00 220 GLU A N 1
ATOM 1694 C CA . GLU A 1 220 ? -19.836 -5.960 -4.298 1.00 94.00 220 GLU A CA 1
ATOM 1695 C C . GLU A 1 220 ? -20.133 -4.636 -3.583 1.00 94.00 220 GLU A C 1
ATOM 1697 O O . GLU A 1 220 ? -21.213 -4.068 -3.760 1.00 94.00 220 GLU A O 1
ATOM 1702 N N . ARG A 1 221 ? -19.146 -4.083 -2.869 1.00 93.19 221 ARG A N 1
ATOM 1703 C CA . ARG A 1 221 ? -19.279 -2.819 -2.136 1.00 93.19 221 ARG A CA 1
ATOM 1704 C C . ARG A 1 221 ? -19.472 -1.616 -3.063 1.00 93.19 221 ARG A C 1
ATOM 1706 O O . ARG A 1 221 ? -20.289 -0.745 -2.751 1.00 93.19 221 ARG A O 1
ATOM 1713 N N . LEU A 1 222 ? -18.781 -1.584 -4.204 1.00 92.88 222 LEU A N 1
ATOM 1714 C CA . LEU A 1 222 ? -18.978 -0.566 -5.246 1.00 92.88 222 LEU A CA 1
ATOM 1715 C C . LEU A 1 222 ? -20.400 -0.638 -5.820 1.00 92.88 222 LEU A C 1
ATOM 1717 O O . LEU A 1 222 ? -21.092 0.370 -5.954 1.00 92.88 222 LEU A O 1
ATOM 1721 N N . ARG A 1 223 ? -20.899 -1.846 -6.105 1.00 92.62 223 ARG A N 1
ATOM 1722 C CA . ARG A 1 223 ? -22.269 -2.044 -6.594 1.00 92.62 223 ARG A CA 1
ATOM 1723 C C . ARG A 1 223 ? -23.310 -1.606 -5.566 1.00 92.62 223 ARG A C 1
ATOM 1725 O O . ARG A 1 223 ? -24.347 -1.059 -5.943 1.00 92.62 223 ARG A O 1
ATOM 1732 N N . GLU A 1 224 ? -23.082 -1.877 -4.285 1.00 92.50 224 GLU A N 1
ATOM 1733 C CA . GLU A 1 224 ? -23.962 -1.413 -3.212 1.00 92.50 224 GLU A CA 1
ATOM 1734 C C . GLU A 1 224 ? -23.981 0.110 -3.084 1.00 92.50 224 GLU A C 1
ATOM 1736 O O . GLU A 1 224 ? -25.066 0.686 -2.983 1.00 92.50 224 GLU A O 1
ATOM 1741 N N . GLY A 1 225 ? -22.811 0.753 -3.115 1.00 89.62 225 GLY A N 1
ATOM 1742 C CA . GLY A 1 225 ? -22.692 2.210 -3.072 1.00 89.62 225 GLY A CA 1
ATOM 1743 C C . GLY A 1 225 ? -23.415 2.868 -4.245 1.00 89.62 225 GLY A C 1
ATOM 1744 O O . GLY A 1 225 ? -24.288 3.714 -4.039 1.00 89.62 225 GLY A O 1
ATOM 1745 N N . ALA A 1 226 ? -23.179 2.372 -5.463 1.00 87.38 226 ALA A N 1
ATOM 1746 C CA . ALA A 1 226 ? -23.870 2.831 -6.666 1.00 87.38 226 ALA A CA 1
ATOM 1747 C C . ALA A 1 226 ? -25.403 2.704 -6.556 1.00 87.38 226 ALA A C 1
ATOM 1749 O O . ALA A 1 226 ? -26.132 3.644 -6.872 1.00 87.38 226 ALA A O 1
ATOM 1750 N N . LYS A 1 227 ? -25.924 1.579 -6.037 1.00 89.50 227 LYS A N 1
ATOM 1751 C CA . LYS A 1 227 ? -27.376 1.392 -5.816 1.00 89.50 227 LYS A CA 1
ATOM 1752 C C . LYS A 1 227 ? -27.968 2.372 -4.803 1.00 89.50 227 LYS A C 1
ATOM 1754 O O . LYS A 1 227 ? -29.149 2.697 -4.904 1.00 89.50 227 LYS A O 1
ATOM 1759 N N . LYS A 1 228 ? -27.180 2.800 -3.816 1.00 87.12 228 LYS A N 1
ATOM 1760 C CA . LYS A 1 228 ? -27.592 3.754 -2.775 1.00 87.12 228 LYS A CA 1
ATOM 1761 C C . LYS A 1 228 ? -27.434 5.215 -3.211 1.00 87.12 228 LYS A C 1
ATOM 1763 O O . LYS A 1 228 ? -27.817 6.101 -2.453 1.00 87.12 228 LYS A O 1
ATOM 1768 N N . GLY A 1 229 ? -26.905 5.474 -4.410 1.00 83.50 229 GLY A N 1
ATOM 1769 C CA . GLY A 1 229 ? -26.599 6.830 -4.867 1.00 83.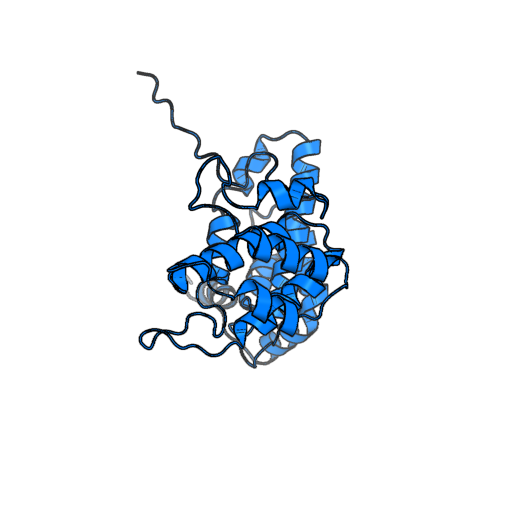50 229 GLY A CA 1
ATOM 1770 C C . GLY A 1 229 ? -25.468 7.474 -4.065 1.00 83.50 229 GLY A C 1
ATOM 1771 O O . GLY A 1 229 ? -25.506 8.680 -3.819 1.00 83.50 229 GLY A O 1
ATOM 1772 N N . GLU A 1 230 ? -24.504 6.666 -3.613 1.00 83.44 230 GLU A N 1
ATOM 1773 C CA . GLU A 1 230 ? -23.273 7.145 -2.986 1.00 83.44 230 GLU A CA 1
ATOM 1774 C C . GLU A 1 230 ? -22.596 8.169 -3.902 1.00 83.44 230 GLU A C 1
ATOM 1776 O O . GLU A 1 230 ? -22.462 7.949 -5.106 1.00 83.44 230 GLU A O 1
ATOM 1781 N N . LYS A 1 231 ? -22.224 9.319 -3.338 1.00 76.38 231 LYS A N 1
ATOM 1782 C CA . LYS A 1 231 ? -21.578 10.393 -4.089 1.00 76.38 231 LYS A CA 1
ATOM 1783 C C . LYS A 1 231 ? -20.073 10.287 -3.941 1.00 76.38 231 LYS A C 1
ATOM 1785 O O . LYS A 1 231 ? -19.575 10.101 -2.836 1.00 76.38 231 LYS A O 1
ATOM 1790 N N . SER A 1 232 ? -19.372 10.486 -5.044 1.00 71.12 232 SER A N 1
ATOM 1791 C CA . SER A 1 232 ? -17.936 10.727 -5.069 1.00 71.12 232 SER A CA 1
ATOM 1792 C C . SER A 1 232 ? -17.618 11.703 -6.196 1.00 71.12 232 SER A C 1
ATOM 1794 O O . SER A 1 232 ? -18.390 11.829 -7.150 1.00 71.12 232 SER A O 1
ATOM 1796 N N . TRP A 1 233 ? -16.475 12.381 -6.111 1.00 64.94 233 TRP A N 1
ATOM 1797 C CA . TRP A 1 233 ? -16.007 13.287 -7.167 1.00 64.94 233 TRP A CA 1
ATOM 1798 C C . TRP A 1 233 ? -15.937 12.609 -8.544 1.00 64.94 233 TRP A C 1
ATOM 1800 O O . TRP A 1 233 ? -16.276 13.231 -9.552 1.00 64.94 233 TRP A O 1
ATOM 1810 N N . ALA A 1 234 ? -15.580 11.321 -8.567 1.00 60.47 234 ALA A N 1
ATOM 1811 C CA . ALA A 1 234 ? -15.610 10.455 -9.744 1.00 60.47 234 ALA A CA 1
ATOM 1812 C C . ALA A 1 234 ? -16.985 10.439 -10.426 1.00 60.47 234 ALA A C 1
ATOM 1814 O O . ALA A 1 234 ? -17.102 10.676 -11.623 1.00 60.47 234 ALA A O 1
ATOM 1815 N N . LEU A 1 235 ? -18.033 10.216 -9.629 1.00 56.72 235 LEU A N 1
ATOM 1816 C CA . LEU A 1 235 ? -19.416 10.071 -10.082 1.00 56.72 235 LEU A CA 1
ATOM 1817 C C . LEU A 1 235 ? -20.079 11.432 -10.373 1.00 56.72 235 LEU A C 1
ATOM 1819 O O . LEU A 1 235 ? -21.016 11.528 -11.165 1.00 56.72 235 LEU A O 1
ATOM 1823 N N . GLU A 1 236 ? -19.604 12.514 -9.748 1.00 56.94 236 GLU A N 1
ATOM 1824 C CA . GLU A 1 236 ? -20.116 13.873 -9.975 1.00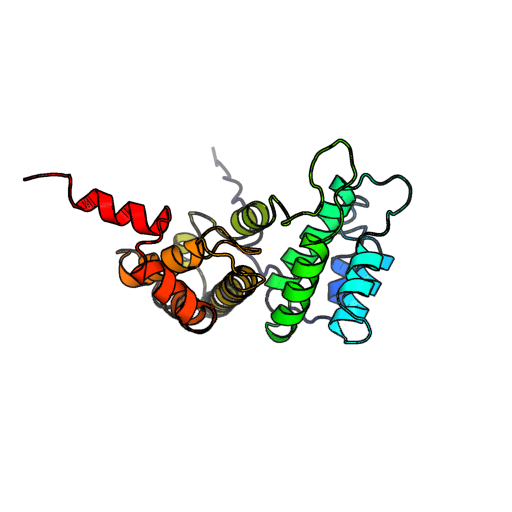 56.94 236 GLU A CA 1
ATOM 1825 C C . GLU A 1 236 ? -19.625 14.492 -11.295 1.00 56.94 236 GLU A C 1
ATOM 1827 O O . GLU A 1 236 ? -20.332 15.324 -11.877 1.00 56.94 236 GLU A O 1
ATOM 1832 N N . ARG A 1 237 ? -18.468 14.056 -11.818 1.00 51.47 237 ARG A N 1
ATOM 1833 C CA . ARG A 1 237 ? -17.935 14.495 -13.123 1.00 51.47 237 ARG A CA 1
ATOM 1834 C C . ARG A 1 237 ? -18.906 14.223 -14.278 1.00 51.47 237 ARG A C 1
ATOM 1836 O O . ARG A 1 237 ? -19.001 15.033 -15.202 1.00 51.47 237 ARG A O 1
ATOM 1843 N N . GLU A 1 238 ? -19.679 13.147 -14.192 1.00 47.16 238 GLU A N 1
ATOM 1844 C CA . GLU A 1 238 ? -20.636 12.729 -15.224 1.00 47.16 238 GLU A CA 1
ATOM 1845 C C . GLU A 1 238 ? -22.014 13.401 -15.072 1.00 47.16 238 GLU A C 1
ATOM 1847 O O . GLU A 1 238 ? -22.680 13.705 -16.065 1.00 47.16 238 GLU A O 1
ATOM 1852 N N . GLY A 1 239 ? -22.418 13.771 -13.850 1.00 37.47 239 GLY A N 1
ATOM 1853 C CA . GLY A 1 239 ? -23.673 14.499 -13.599 1.00 37.47 239 GLY A CA 1
ATOM 1854 C C . GLY A 1 239 ? -23.717 15.917 -14.198 1.00 37.47 239 GLY A C 1
ATOM 1855 O O . GLY A 1 239 ? -24.794 16.502 -14.359 1.00 37.47 239 GLY A O 1
ATOM 1856 N N . GLY A 1 240 ? -22.558 16.475 -14.564 1.00 33.72 240 GLY A N 1
ATOM 1857 C CA . GLY A 1 240 ? -22.417 17.799 -15.178 1.00 33.72 240 GLY A CA 1
ATOM 1858 C C . GLY A 1 240 ? -22.721 17.859 -16.680 1.00 33.72 240 GLY A C 1
ATOM 1859 O O . GLY A 1 240 ? -23.038 18.939 -17.191 1.00 33.72 240 GLY A O 1
ATOM 1860 N N . PHE A 1 241 ? -22.700 16.726 -17.394 1.00 34.03 241 PHE A N 1
ATOM 1861 C CA . PHE A 1 241 ? -22.973 16.691 -18.839 1.00 34.03 241 PHE A CA 1
ATOM 1862 C C . PHE A 1 241 ? -24.467 16.817 -19.191 1.00 34.03 241 PHE A C 1
ATOM 1864 O O . PHE A 1 241 ? -24.811 17.059 -20.344 1.00 34.03 241 PHE A O 1
ATOM 1871 N N . GLY A 1 242 ? -25.363 16.790 -18.197 1.00 33.44 242 GLY A N 1
ATOM 1872 C CA . GLY A 1 242 ? -26.792 17.086 -18.367 1.00 33.44 242 GLY A CA 1
ATOM 1873 C C . GLY A 1 242 ? -27.172 18.576 -18.322 1.00 33.44 242 GLY A C 1
ATOM 1874 O O . GLY A 1 242 ? -28.357 18.901 -18.421 1.00 33.44 242 GLY A O 1
ATOM 1875 N N . ARG A 1 243 ? -26.218 19.505 -18.138 1.00 34.19 243 ARG A N 1
ATOM 1876 C CA . ARG A 1 243 ? -26.503 20.953 -18.000 1.00 34.19 243 ARG A CA 1
ATOM 1877 C C . ARG A 1 243 ? -25.651 21.877 -18.876 1.00 34.19 243 ARG A C 1
ATOM 1879 O O . ARG A 1 243 ? -25.450 23.040 -18.527 1.00 34.19 243 ARG A O 1
ATOM 1886 N N . ARG A 1 244 ? -25.213 21.424 -20.051 1.00 31.28 244 ARG A N 1
ATOM 1887 C CA . ARG A 1 244 ? -24.747 22.339 -21.106 1.00 31.28 244 ARG A CA 1
ATOM 1888 C C . ARG A 1 244 ? -25.416 22.028 -22.443 1.00 31.28 244 ARG A C 1
ATOM 1890 O O . ARG A 1 244 ? -25.028 21.093 -23.121 1.00 31.28 244 ARG A O 1
ATOM 1897 N N . GLY A 1 245 ? -26.378 22.881 -22.798 1.00 30.81 245 GLY A N 1
ATOM 1898 C CA . GLY A 1 245 ? -26.740 23.187 -24.183 1.00 30.81 245 GLY A CA 1
ATOM 1899 C C . GLY A 1 245 ? -27.814 22.309 -24.819 1.00 30.81 245 GLY A C 1
ATOM 1900 O O . GLY A 1 245 ? -27.502 21.330 -25.486 1.00 30.81 245 GLY A O 1
ATOM 1901 N N . ARG A 1 246 ? -29.074 22.736 -24.678 1.00 31.03 246 ARG A N 1
ATOM 1902 C CA . ARG A 1 246 ? -29.927 22.875 -25.868 1.00 31.03 246 ARG A CA 1
ATOM 1903 C C . ARG A 1 246 ? -29.428 24.053 -26.694 1.00 31.03 246 ARG A C 1
ATOM 1905 O O . ARG A 1 246 ? -28.893 24.990 -26.055 1.00 31.03 246 ARG A O 1
#

Secondary structure (DSSP, 8-state):
----------TTSS--STT--SSHHHHHHTBSSBTTBTTSSB-HHHHHHHHHHHTTSS-HHHHHHHHTSPPTT--HHHHHHHHHHHHHHHHHHS-GGGHHHHHHHHHHHTTS---STTS-SSGGGTTHHHHHHHHH--TTHHHHGGGS-HHHHHHHHHHHHHHHHHHHHHHTSS--SSTT-TTTTTHHHHHHHHHHHH-TT--HHHHHHHHHHHHHHHHHHHHHHHHHT---HHHHHHHGGGGS--

InterPro domains:
  IPR022085 Oxopyrrolidines biosynthesis cluster protein G [PF12311] (95-244)

Organism: NCBI:txid126998

pLDDT: mean 82.17, std 17.56, range [30.81, 98.25]

Foldseek 3Di:
DDPPPPPPPACQQPCNLAQPELDPVLLVCQEPVHPNNNLGHAHPQLSVLVSCQLVVNDDLLVSLVSQQDDDDPDDSLSSLVNNLVVLLSCLQNYDLVCLLSSLSNLLSQLPDDADDPPDRSRNLNPCSQVVSCVRPVDPCVLVSLVPDDPVVNVSSLVSLLSSLLSQLSQCVAQPDPAQCDGSHGVLVLLLLLCLQPPPPSRPNSRSVSSNVSNCVRCVVVVVVCVVVVHDDPSVVVVVCVVPDDD

Sequence (246 aa):
MNTNIQEMTCKSIELDGFGSAADDAWFDQHTAPMDGEEETGVHPHQAAALKAYLKGDSKPSETAAALTKPHDSEKKTDLRDRIVGILEDALFELPQSHTPALVDLLKELSQLPDEEDGEPVWKGLKSFGHSWADGWKQSHWRKALATRDPATRAKRREAHVHQAFVEASCAMAAPGPNAEDGLLPLSWGYECISEALECQDALWDFEVPAAAVWIKVAGERLREGAKKGEKSWALEREGGFGRRGR

Radius of gyration: 19.57 Å; chains: 1; bounding box: 54×44×48 Å